Protein AF-X1D0V5-F1 (afdb_monomer)

pLDDT: mean 85.29, std 11.73, range [43.91, 98.25]

InterPro domains:
  IPR006935 Helicase/UvrB, N-terminal [PF04851] (86-237)
  IPR014001 Helicase superfamily 1/2, ATP-binding domain [PS51192] (98-254)
  IPR014001 Helicase superfamily 1/2, ATP-binding domain [SM00487] (82-262)
  IPR027417 P-loop containing nucleoside triphosphate hydrolase [SSF52540] (32-254)
  IPR038718 SNF2-like, N-terminal domain superfamily [G3DSA:3.40.50.10810] (59-262)

Mean predicted aligned error: 10.68 Å

Structure (mmCIF, N/CA/C/O backbone):
data_AF-X1D0V5-F1
#
_entry.id   AF-X1D0V5-F1
#
loop_
_atom_site.group_PDB
_atom_site.id
_atom_site.type_symbol
_atom_site.label_atom_id
_atom_site.label_alt_id
_atom_site.label_comp_id
_atom_site.label_asym_id
_atom_site.label_entity_id
_atom_site.label_seq_id
_atom_site.pdbx_PDB_ins_code
_atom_site.Cartn_x
_atom_site.Cartn_y
_atom_site.Cartn_z
_atom_site.occupancy
_atom_site.B_iso_or_equiv
_atom_site.auth_seq_id
_atom_site.auth_comp_id
_atom_site.auth_asym_id
_atom_site.auth_atom_id
_atom_site.pdbx_PDB_model_num
ATOM 1 N N . PHE A 1 1 ? 39.649 4.627 -30.386 1.00 63.50 1 PHE A N 1
ATOM 2 C CA . PHE A 1 1 ? 39.499 3.761 -31.571 1.00 63.50 1 PHE A CA 1
ATOM 3 C C . PHE A 1 1 ? 40.516 4.108 -32.663 1.00 63.50 1 PHE A C 1
ATOM 5 O O . PHE A 1 1 ? 41.326 3.257 -32.990 1.00 63.50 1 PHE A O 1
ATOM 12 N N . GLU A 1 2 ? 40.597 5.357 -33.140 1.00 70.25 2 GLU A N 1
ATOM 13 C CA . GLU A 1 2 ? 41.524 5.749 -34.230 1.00 70.25 2 GLU A CA 1
ATOM 14 C C . GLU A 1 2 ? 43.022 5.487 -33.976 1.00 70.25 2 GLU A C 1
ATOM 16 O O . GLU A 1 2 ? 43.767 5.158 -34.894 1.00 70.25 2 GLU A O 1
ATOM 21 N N . ASN A 1 3 ? 43.480 5.554 -32.725 1.00 76.81 3 ASN A N 1
ATOM 22 C CA . ASN A 1 3 ? 44.882 5.265 -32.390 1.00 76.81 3 ASN A CA 1
ATOM 23 C C . ASN A 1 3 ? 45.264 3.783 -32.547 1.00 76.81 3 ASN A C 1
ATOM 25 O O . ASN A 1 3 ? 46.449 3.463 -32.589 1.00 76.81 3 ASN A O 1
ATOM 29 N N . LEU A 1 4 ? 44.282 2.879 -32.629 1.00 73.19 4 LEU A N 1
ATOM 30 C CA . LEU A 1 4 ? 44.507 1.438 -32.765 1.00 73.19 4 LEU A CA 1
ATOM 31 C C . LEU A 1 4 ? 45.078 1.100 -34.154 1.00 73.19 4 LEU A C 1
ATOM 33 O O . LEU A 1 4 ? 45.952 0.247 -34.261 1.00 73.19 4 LEU A O 1
ATOM 37 N N . TRP A 1 5 ? 44.687 1.870 -35.175 1.00 75.56 5 TRP A N 1
ATOM 38 C CA . TRP A 1 5 ? 45.120 1.734 -36.572 1.00 75.56 5 TRP A CA 1
ATOM 39 C C . TRP A 1 5 ? 46.484 2.365 -36.879 1.00 75.56 5 TRP A C 1
ATOM 41 O O . TRP A 1 5 ? 47.073 2.098 -37.921 1.00 75.56 5 TRP A O 1
ATOM 51 N N . LYS A 1 6 ? 47.010 3.194 -35.970 1.00 76.19 6 LYS A N 1
ATOM 52 C CA . LYS A 1 6 ? 48.334 3.832 -36.103 1.00 76.19 6 LYS A CA 1
ATOM 53 C C . LYS A 1 6 ? 49.470 2.969 -35.548 1.00 76.19 6 LYS A C 1
ATOM 55 O O . LYS A 1 6 ? 50.634 3.350 -35.651 1.00 76.19 6 LYS A O 1
ATOM 60 N N . LYS A 1 7 ? 49.146 1.834 -34.918 1.00 80.12 7 LYS A N 1
ATOM 61 C CA . LYS A 1 7 ? 50.137 0.928 -34.339 1.00 80.12 7 LYS A CA 1
ATOM 62 C C . LYS A 1 7 ? 50.845 0.124 -35.440 1.00 80.12 7 LYS A C 1
ATOM 64 O O . LYS A 1 7 ? 50.168 -0.348 -36.349 1.00 80.12 7 LYS A O 1
ATOM 69 N N . PRO A 1 8 ? 52.166 -0.115 -35.339 1.00 75.75 8 PRO A N 1
ATOM 70 C CA . PRO A 1 8 ? 52.908 -0.897 -36.332 1.00 75.75 8 PRO A CA 1
ATOM 71 C C . PRO A 1 8 ? 52.383 -2.329 -36.508 1.00 75.75 8 PRO A C 1
ATOM 73 O O . PRO A 1 8 ? 52.577 -2.929 -37.557 1.00 75.75 8 PRO A O 1
ATOM 76 N N . GLN A 1 9 ? 51.729 -2.876 -35.479 1.00 80.25 9 GLN A N 1
ATOM 77 C CA . GLN A 1 9 ? 51.157 -4.223 -35.487 1.00 80.25 9 GLN A CA 1
ATOM 78 C C . GLN A 1 9 ? 49.775 -4.301 -36.162 1.00 80.25 9 GLN A C 1
ATOM 80 O O . GLN A 1 9 ? 49.231 -5.393 -36.295 1.00 80.25 9 GLN A O 1
ATOM 85 N N . ALA A 1 10 ? 49.172 -3.170 -36.544 1.00 76.50 10 ALA A N 1
ATOM 86 C CA . ALA A 1 10 ? 47.865 -3.163 -37.189 1.00 76.50 10 ALA A CA 1
ATOM 87 C C . ALA A 1 10 ? 47.992 -3.577 -38.662 1.00 76.50 10 ALA A C 1
ATOM 89 O O . ALA A 1 10 ? 48.747 -2.979 -39.432 1.00 76.50 10 ALA A O 1
ATOM 90 N N . HIS A 1 11 ? 47.227 -4.590 -39.065 1.00 80.00 11 HIS A N 1
ATOM 91 C CA . HIS A 1 11 ? 47.106 -4.960 -40.470 1.00 80.00 11 HIS A CA 1
ATOM 92 C C . HIS A 1 11 ? 46.353 -3.863 -41.229 1.00 80.00 11 HIS A C 1
ATOM 94 O O . HIS A 1 11 ? 45.287 -3.435 -40.792 1.00 80.00 11 HIS A O 1
ATOM 100 N N . LYS A 1 12 ? 46.916 -3.413 -42.357 1.00 78.88 12 LYS A N 1
ATOM 101 C CA . LYS A 1 12 ? 46.269 -2.431 -43.242 1.00 78.88 12 LYS A CA 1
ATOM 102 C C . LYS A 1 12 ? 45.239 -3.083 -44.160 1.00 78.88 12 LYS A C 1
ATOM 104 O O . LYS A 1 12 ? 44.149 -2.553 -44.315 1.00 78.88 12 LYS A O 1
ATOM 109 N N . ASP A 1 13 ? 45.551 -4.278 -44.659 1.00 84.25 13 ASP A N 1
ATOM 110 C CA . ASP A 1 13 ? 44.729 -4.963 -45.653 1.00 84.25 13 ASP A CA 1
ATOM 111 C C . ASP A 1 13 ? 44.325 -6.364 -45.176 1.00 84.25 13 ASP A C 1
ATOM 113 O O . ASP A 1 13 ? 45.110 -7.083 -44.546 1.00 84.25 13 ASP A O 1
ATOM 117 N N . LYS A 1 14 ? 43.112 -6.782 -45.541 1.00 83.88 14 LYS A N 1
ATOM 118 C CA . LYS A 1 14 ? 42.624 -8.160 -45.460 1.00 83.88 14 LYS A CA 1
ATOM 119 C C . LYS A 1 14 ? 42.528 -8.725 -46.873 1.00 83.88 14 LYS A C 1
ATOM 121 O O . LYS A 1 14 ? 41.982 -8.084 -47.762 1.00 83.88 14 LYS A O 1
ATOM 126 N N . THR A 1 15 ? 43.035 -9.937 -47.090 1.00 86.81 15 THR A N 1
ATOM 127 C CA . THR A 1 15 ? 42.738 -10.687 -48.321 1.00 86.81 15 THR A CA 1
ATOM 128 C C . THR A 1 15 ? 41.496 -11.539 -48.090 1.00 86.81 15 THR A C 1
ATOM 130 O O . THR A 1 15 ? 41.518 -12.412 -47.218 1.00 86.81 15 THR A O 1
ATOM 133 N N . ILE A 1 16 ? 40.432 -11.272 -48.845 1.00 83.94 16 ILE A N 1
ATOM 134 C CA . ILE A 1 16 ? 39.245 -12.126 -48.927 1.00 83.94 16 ILE A CA 1
ATOM 135 C C . ILE A 1 16 ? 39.446 -13.103 -50.086 1.00 83.94 16 ILE A C 1
ATOM 137 O O . ILE A 1 16 ? 39.992 -12.740 -51.129 1.00 83.94 16 ILE A O 1
ATOM 141 N N . ILE A 1 17 ? 39.043 -14.353 -49.874 1.00 86.50 17 ILE A N 1
ATOM 142 C CA . ILE A 1 17 ? 39.026 -15.395 -50.899 1.00 86.50 17 ILE A CA 1
ATOM 143 C C . ILE A 1 17 ? 37.557 -15.698 -51.170 1.00 86.50 17 ILE A C 1
ATOM 145 O O . ILE A 1 17 ? 36.851 -16.135 -50.261 1.00 86.50 17 ILE A O 1
ATOM 149 N N . PHE A 1 18 ? 37.098 -15.430 -52.387 1.00 82.12 18 PHE A N 1
ATOM 150 C CA . PHE A 1 18 ? 35.726 -15.710 -52.792 1.00 82.12 18 PHE A CA 1
ATOM 151 C C . PHE A 1 18 ? 35.560 -17.182 -53.185 1.00 82.12 18 PHE A C 1
ATOM 153 O O . PHE A 1 18 ? 36.532 -17.904 -53.418 1.00 82.12 18 PHE A O 1
ATOM 160 N N . ASN A 1 19 ? 34.310 -17.637 -53.266 1.00 80.88 19 ASN A N 1
ATOM 161 C CA . ASN A 1 19 ? 33.976 -19.038 -53.548 1.00 80.88 19 ASN A CA 1
ATOM 162 C C . ASN A 1 19 ? 34.436 -19.518 -54.938 1.00 80.88 19 ASN A C 1
ATOM 164 O O . ASN A 1 19 ? 34.558 -20.719 -55.157 1.00 80.88 19 ASN A O 1
ATOM 168 N N . ASP A 1 20 ? 34.708 -18.597 -55.863 1.00 83.94 20 ASP A N 1
ATOM 169 C CA . ASP A 1 20 ? 35.273 -18.866 -57.192 1.00 83.94 20 ASP A CA 1
ATOM 170 C C . ASP A 1 20 ? 36.817 -18.929 -57.197 1.00 83.94 20 ASP A C 1
ATOM 172 O O . ASP A 1 20 ? 37.437 -19.105 -58.245 1.00 83.94 20 ASP A O 1
ATOM 176 N N . GLY A 1 21 ? 37.451 -18.795 -56.027 1.00 78.81 21 GLY A N 1
ATOM 177 C CA . GLY A 1 21 ? 38.902 -18.812 -55.853 1.00 78.81 21 GLY A CA 1
ATOM 178 C C . GLY A 1 21 ? 39.592 -17.478 -56.147 1.00 78.81 21 GLY A C 1
ATOM 179 O O . GLY A 1 21 ? 40.814 -17.381 -55.980 1.00 78.81 21 GLY A O 1
ATOM 180 N N . SER A 1 22 ? 38.846 -16.445 -56.548 1.00 83.50 22 SER A N 1
ATOM 181 C CA . SER A 1 22 ? 39.389 -15.102 -56.736 1.00 83.50 22 SER A CA 1
ATOM 182 C C . SER A 1 22 ? 39.790 -14.477 -55.392 1.00 83.50 22 SER A C 1
ATOM 184 O O . SER A 1 22 ? 39.225 -14.778 -54.335 1.00 83.50 22 SER A O 1
ATOM 186 N N . LYS A 1 23 ? 40.836 -13.642 -55.415 1.00 88.00 23 LYS A N 1
ATOM 187 C CA . LYS A 1 23 ? 41.384 -12.982 -54.223 1.00 88.00 23 LYS A CA 1
ATOM 188 C C . LYS A 1 23 ? 41.300 -11.478 -54.383 1.00 88.00 23 LYS A C 1
ATOM 190 O O . LYS A 1 23 ? 41.854 -10.936 -55.336 1.00 88.00 23 LYS A O 1
ATOM 195 N N . GLU A 1 24 ? 40.710 -10.813 -53.402 1.00 86.81 24 GLU A N 1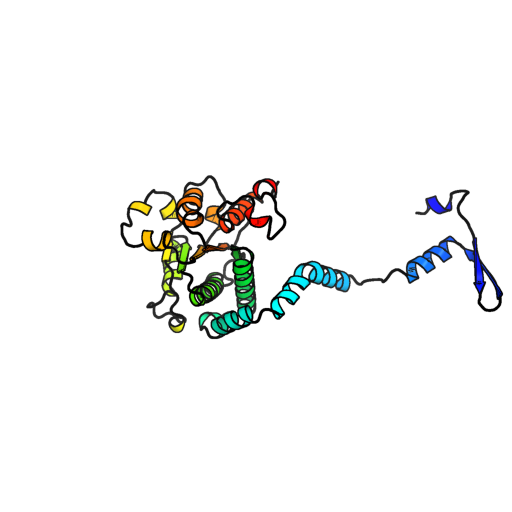
ATOM 196 C CA . GLU A 1 24 ? 40.653 -9.356 -53.342 1.00 86.81 24 GLU A CA 1
ATOM 197 C C . GLU A 1 24 ? 41.286 -8.864 -52.044 1.00 86.81 24 GLU A C 1
ATOM 199 O O . GLU A 1 24 ? 41.114 -9.458 -50.976 1.00 86.81 24 GLU A O 1
ATOM 204 N N . LYS A 1 25 ? 42.065 -7.785 -52.145 1.00 86.19 25 LYS A N 1
ATOM 205 C CA . LYS A 1 25 ? 42.591 -7.078 -50.980 1.00 86.19 25 LYS A CA 1
ATOM 206 C C . LYS A 1 25 ? 41.686 -5.899 -50.678 1.00 86.19 25 LYS A C 1
ATOM 208 O O . LYS A 1 25 ? 41.559 -5.003 -51.504 1.00 86.19 25 LYS A O 1
ATOM 213 N N . ILE A 1 26 ? 41.132 -5.891 -49.477 1.00 87.69 26 ILE A N 1
ATOM 214 C CA . ILE A 1 26 ? 40.315 -4.797 -48.964 1.00 87.69 26 ILE A CA 1
ATOM 215 C C . ILE A 1 26 ? 40.972 -4.188 -47.730 1.00 87.69 26 ILE A C 1
ATOM 217 O O . ILE A 1 26 ? 41.751 -4.849 -47.039 1.00 87.69 26 ILE A O 1
ATOM 221 N N . ASP A 1 27 ? 40.635 -2.938 -47.434 1.00 87.75 27 ASP A N 1
ATOM 222 C CA . ASP A 1 27 ? 41.062 -2.278 -46.204 1.00 87.75 27 ASP A CA 1
ATOM 223 C C . ASP A 1 27 ? 40.535 -3.047 -44.977 1.00 87.75 27 ASP A C 1
ATOM 225 O O . ASP A 1 27 ? 39.341 -3.340 -44.855 1.00 87.75 27 ASP A O 1
ATOM 229 N N . PHE A 1 28 ? 41.438 -3.415 -44.065 1.00 85.12 28 PHE A N 1
ATOM 230 C CA . PHE A 1 28 ? 41.102 -4.242 -42.905 1.00 85.12 28 PHE A CA 1
ATOM 231 C C . PHE A 1 28 ? 40.196 -3.496 -41.914 1.00 85.12 28 PHE A C 1
ATOM 233 O O . PHE A 1 28 ? 39.367 -4.127 -41.255 1.00 85.12 28 PHE A O 1
ATOM 240 N N . LYS A 1 29 ? 40.322 -2.165 -41.800 1.00 85.62 29 LYS A N 1
ATOM 241 C CA . LYS A 1 29 ? 39.455 -1.359 -40.928 1.00 85.62 29 LYS A CA 1
ATOM 242 C C . LYS A 1 29 ? 38.020 -1.394 -41.446 1.00 85.62 29 LYS A C 1
ATOM 244 O O . LYS A 1 29 ? 37.116 -1.661 -40.657 1.00 85.62 29 LYS A O 1
ATOM 249 N N . GLN A 1 30 ? 37.814 -1.188 -42.746 1.00 84.69 30 GLN A N 1
ATOM 250 C CA . GLN A 1 30 ? 36.487 -1.249 -43.358 1.00 84.69 30 GLN A CA 1
ATOM 251 C C . GLN A 1 30 ? 35.896 -2.660 -43.297 1.00 84.69 30 GLN A C 1
ATOM 253 O O . GLN A 1 30 ? 34.720 -2.813 -42.980 1.00 84.69 30 GLN A O 1
ATOM 258 N N . TYR A 1 31 ? 36.719 -3.688 -43.525 1.00 86.62 31 TYR A N 1
ATOM 259 C CA . TYR A 1 31 ? 36.315 -5.082 -43.343 1.00 86.62 31 TYR A CA 1
ATOM 260 C C . TYR A 1 31 ? 35.773 -5.334 -41.934 1.00 86.62 31 TYR A C 1
ATOM 262 O O . TYR A 1 31 ? 34.661 -5.827 -41.773 1.00 86.62 31 TYR A O 1
ATOM 270 N N . LEU A 1 32 ? 36.539 -4.947 -40.908 1.00 84.94 32 LEU A N 1
ATOM 271 C CA . LEU A 1 32 ? 36.153 -5.158 -39.518 1.00 84.94 32 LEU A CA 1
ATOM 272 C C . LEU A 1 32 ? 34.871 -4.397 -39.150 1.00 84.94 32 LEU A C 1
ATOM 274 O O . LEU A 1 32 ? 34.050 -4.934 -38.414 1.00 84.94 32 LEU A O 1
ATOM 278 N N . ILE A 1 33 ? 34.691 -3.169 -39.651 1.00 84.88 33 ILE A N 1
ATOM 279 C CA . ILE A 1 33 ? 33.452 -2.402 -39.446 1.00 84.88 33 ILE A CA 1
ATOM 280 C C . ILE A 1 33 ? 32.259 -3.163 -40.030 1.00 84.88 33 ILE A C 1
ATOM 282 O O . ILE A 1 33 ? 31.290 -3.381 -39.311 1.00 84.88 33 ILE A O 1
ATOM 286 N N . ASN A 1 34 ? 32.360 -3.643 -41.272 1.00 84.94 34 ASN A N 1
ATOM 287 C CA . ASN A 1 34 ? 31.271 -4.364 -41.934 1.00 84.94 34 ASN A CA 1
ATOM 288 C C . ASN A 1 34 ? 30.918 -5.680 -41.212 1.00 84.94 34 ASN A C 1
ATOM 290 O O . ASN A 1 34 ? 29.743 -6.001 -41.059 1.00 84.94 34 ASN A O 1
ATOM 294 N N . GLU A 1 35 ? 31.914 -6.436 -40.738 1.00 85.94 35 GLU A N 1
ATOM 295 C CA . GLU A 1 35 ? 31.686 -7.666 -39.959 1.00 85.94 35 GLU A CA 1
ATOM 296 C C . GLU A 1 35 ? 31.002 -7.373 -38.615 1.00 85.94 35 GLU A C 1
ATOM 298 O O . GLU A 1 35 ? 30.106 -8.100 -38.193 1.00 85.94 35 GLU A O 1
ATOM 303 N N . ILE A 1 36 ? 31.387 -6.283 -37.941 1.00 82.44 36 ILE A N 1
ATOM 304 C CA . ILE A 1 36 ? 30.729 -5.845 -36.704 1.00 82.44 36 ILE A CA 1
ATOM 305 C C . ILE A 1 36 ? 29.287 -5.407 -36.996 1.00 82.44 36 ILE A C 1
ATOM 307 O O . ILE A 1 36 ? 28.377 -5.791 -36.264 1.00 82.44 36 ILE A O 1
ATOM 311 N N . GLU A 1 37 ? 29.059 -4.649 -38.069 1.00 83.06 37 GLU A N 1
ATOM 312 C CA . GLU A 1 37 ? 27.726 -4.195 -38.484 1.00 83.06 37 GLU A CA 1
ATOM 313 C C . GLU A 1 37 ? 26.774 -5.360 -38.787 1.00 83.06 37 GLU A C 1
ATOM 315 O O . GLU A 1 37 ? 25.598 -5.271 -38.449 1.00 83.06 37 GLU A O 1
ATOM 320 N N . GLN A 1 38 ? 27.267 -6.478 -39.332 1.00 81.31 38 GLN A N 1
ATOM 321 C CA . GLN A 1 38 ? 26.450 -7.678 -39.563 1.00 81.31 38 GLN A CA 1
ATOM 322 C C . GLN A 1 38 ? 25.937 -8.333 -38.270 1.00 81.31 38 GLN A C 1
ATOM 324 O O . GLN A 1 38 ? 24.918 -9.023 -38.294 1.00 81.31 38 GLN A O 1
ATOM 329 N N . ILE A 1 39 ? 26.629 -8.133 -37.145 1.00 82.19 39 ILE A N 1
ATOM 330 C CA . ILE A 1 39 ? 26.281 -8.731 -35.847 1.00 82.19 39 ILE A CA 1
ATOM 331 C C . ILE A 1 39 ? 25.456 -7.751 -34.991 1.00 82.19 39 ILE A C 1
ATOM 333 O O . ILE A 1 39 ? 24.731 -8.165 -34.083 1.00 82.19 39 ILE A O 1
ATOM 337 N N . PHE A 1 40 ? 25.532 -6.448 -35.276 1.00 76.94 40 PHE A N 1
ATOM 338 C CA . PHE A 1 40 ? 24.784 -5.426 -34.552 1.00 76.94 40 PHE A CA 1
ATOM 339 C C . PHE A 1 40 ? 23.374 -5.246 -35.117 1.00 76.94 40 PHE A C 1
ATOM 341 O O . PHE A 1 40 ? 23.160 -4.655 -36.171 1.00 76.94 40 PHE A O 1
ATOM 348 N N . VAL A 1 41 ? 22.379 -5.675 -34.343 1.00 78.31 41 VAL A N 1
ATOM 349 C CA . VAL A 1 41 ? 20.983 -5.304 -34.586 1.00 78.31 41 VAL A CA 1
ATOM 350 C C . VAL A 1 41 ? 20.783 -3.855 -34.140 1.00 78.31 41 VAL A C 1
ATOM 352 O O . VAL A 1 41 ? 20.994 -3.523 -32.971 1.00 78.31 41 VAL A O 1
ATOM 355 N N . GLN A 1 42 ? 20.381 -2.981 -35.064 1.00 79.12 42 GLN A N 1
ATOM 356 C CA . GLN A 1 42 ? 19.952 -1.629 -34.713 1.00 79.12 42 GLN A CA 1
ATOM 357 C C . GLN A 1 42 ? 18.547 -1.686 -34.118 1.00 79.12 42 GLN A C 1
ATOM 359 O O . GLN A 1 42 ? 17.596 -2.048 -34.804 1.00 79.12 42 GLN A O 1
ATOM 364 N N . TYR A 1 43 ? 18.423 -1.302 -32.850 1.00 83.69 43 TYR A N 1
ATOM 365 C CA . TYR A 1 43 ? 17.130 -1.122 -32.200 1.00 83.69 43 TYR A CA 1
ATOM 366 C C . TYR A 1 43 ? 16.720 0.343 -32.264 1.00 83.69 43 TYR A C 1
ATOM 368 O O . TYR A 1 43 ? 17.506 1.247 -31.964 1.00 83.69 43 TYR A O 1
ATOM 376 N N . THR A 1 44 ? 15.465 0.587 -32.606 1.00 92.06 44 THR A N 1
ATOM 377 C CA . THR A 1 44 ? 14.862 1.908 -32.479 1.00 92.06 44 THR A CA 1
ATOM 378 C C . THR A 1 44 ? 14.736 2.300 -30.999 1.00 92.06 44 THR A C 1
ATOM 380 O O . THR A 1 44 ? 14.596 1.432 -30.129 1.00 92.06 44 THR A O 1
ATOM 383 N N . PRO A 1 45 ? 14.713 3.607 -30.669 1.00 92.00 45 PRO A N 1
ATOM 384 C CA . PRO A 1 45 ? 14.464 4.056 -29.297 1.00 92.00 45 PRO A CA 1
ATOM 385 C C . PRO A 1 45 ? 13.176 3.478 -28.688 1.00 92.00 45 PRO A C 1
ATOM 387 O O . PRO A 1 45 ? 13.134 3.199 -27.491 1.00 92.00 45 PRO A O 1
ATOM 390 N N . GLY A 1 46 ? 12.143 3.257 -29.511 1.00 94.38 46 GLY A N 1
ATOM 391 C CA . GLY A 1 46 ? 10.888 2.633 -29.091 1.00 94.38 46 GLY A CA 1
ATOM 392 C C . GLY A 1 46 ? 11.056 1.167 -28.687 1.00 94.38 46 GLY A C 1
ATOM 393 O O . GLY A 1 46 ? 10.557 0.763 -27.642 1.00 94.38 46 GLY A O 1
ATOM 394 N N . GLU A 1 47 ? 11.802 0.374 -29.455 1.00 92.25 47 GLU A N 1
ATOM 395 C CA . GLU A 1 47 ? 12.069 -1.034 -29.122 1.00 92.25 47 GLU A CA 1
ATOM 396 C C . GLU A 1 47 ? 12.889 -1.174 -27.842 1.00 92.25 47 GLU A C 1
ATOM 398 O O . GLU A 1 47 ? 12.565 -2.007 -26.997 1.00 92.25 47 GLU A O 1
ATOM 403 N N . ILE A 1 48 ? 13.898 -0.319 -27.654 1.00 89.75 48 ILE A N 1
ATOM 404 C CA . ILE A 1 48 ? 14.666 -0.276 -26.404 1.00 89.75 48 ILE A CA 1
ATOM 405 C C . ILE A 1 48 ? 13.736 0.078 -25.241 1.00 89.75 48 ILE A C 1
ATOM 407 O O . ILE A 1 48 ? 13.769 -0.585 -24.206 1.00 89.75 48 ILE A O 1
ATOM 411 N N . TYR A 1 49 ? 12.871 1.078 -25.416 1.00 90.88 49 TYR A N 1
ATOM 412 C CA . TYR A 1 49 ? 11.902 1.471 -24.398 1.00 90.88 49 TYR A CA 1
ATOM 413 C C . TYR A 1 49 ? 10.961 0.318 -24.022 1.00 90.88 49 TYR A C 1
ATOM 415 O O . TYR A 1 49 ? 10.824 0.001 -22.840 1.00 90.88 49 TYR A O 1
ATOM 423 N N . TYR A 1 50 ? 10.364 -0.364 -25.002 1.00 91.88 50 TYR A N 1
ATOM 424 C CA . TYR A 1 50 ? 9.494 -1.511 -24.740 1.00 91.88 50 TYR A CA 1
ATOM 425 C C . TYR A 1 50 ? 10.244 -2.685 -24.117 1.00 91.88 50 TYR A C 1
ATOM 427 O O . TYR A 1 50 ? 9.709 -3.325 -23.215 1.00 91.88 50 TYR A O 1
ATOM 435 N N . LYS A 1 51 ? 11.487 -2.946 -24.537 1.00 90.38 51 LYS A N 1
ATOM 436 C CA . LYS A 1 51 ? 12.332 -3.972 -23.922 1.00 90.38 51 LYS A CA 1
ATOM 437 C C . LYS A 1 51 ? 12.612 -3.643 -22.459 1.00 90.38 51 LYS A C 1
ATOM 439 O O . LYS A 1 51 ? 12.464 -4.521 -21.621 1.00 90.38 51 LYS A O 1
ATOM 444 N N . VAL A 1 52 ? 12.929 -2.390 -22.131 1.00 90.81 52 VAL A N 1
ATOM 445 C CA . VAL A 1 52 ? 13.107 -1.945 -20.739 1.00 90.81 52 VAL A CA 1
ATOM 446 C C . VAL A 1 52 ? 11.818 -2.128 -19.941 1.00 90.81 52 VAL A C 1
ATOM 448 O O . VAL A 1 52 ? 11.860 -2.692 -18.853 1.00 90.81 52 VAL A O 1
ATOM 451 N N . LEU A 1 53 ? 10.663 -1.719 -20.477 1.00 87.62 53 LEU A N 1
ATOM 452 C CA . LEU A 1 53 ? 9.378 -1.955 -19.812 1.00 87.62 53 LEU A CA 1
ATOM 453 C C . LEU A 1 53 ? 9.112 -3.449 -19.596 1.00 87.62 53 LEU A C 1
ATOM 455 O O . LEU A 1 53 ? 8.645 -3.840 -18.532 1.00 87.62 53 LEU A O 1
ATOM 459 N N . PHE A 1 54 ? 9.422 -4.288 -20.580 1.00 85.94 54 PHE A N 1
ATOM 460 C CA . PHE A 1 54 ? 9.250 -5.729 -20.466 1.00 85.94 54 PHE A CA 1
ATOM 461 C C . PHE A 1 54 ? 10.192 -6.342 -19.423 1.00 85.94 54 PHE A C 1
ATOM 463 O O . PHE A 1 54 ? 9.756 -7.165 -18.632 1.00 85.94 54 PHE A O 1
ATOM 470 N N . GLU A 1 55 ? 11.453 -5.925 -19.349 1.00 85.88 55 GLU A N 1
ATOM 471 C CA . GLU A 1 55 ? 12.360 -6.406 -18.297 1.00 85.88 55 GLU A CA 1
ATOM 472 C C . GLU A 1 55 ? 11.927 -5.933 -16.901 1.00 85.88 55 GLU A C 1
ATOM 474 O O . GLU A 1 55 ? 12.046 -6.670 -15.925 1.00 85.88 55 GLU A O 1
ATOM 479 N N . LEU A 1 56 ? 11.381 -4.717 -16.794 1.00 79.81 56 LEU A N 1
ATOM 480 C CA . LEU A 1 56 ? 10.912 -4.171 -15.518 1.00 79.81 56 LEU A CA 1
ATOM 481 C C . LEU A 1 56 ? 9.582 -4.785 -15.052 1.00 79.81 56 LEU A C 1
ATOM 483 O O . LEU A 1 56 ? 9.395 -4.986 -13.852 1.00 79.81 56 LEU A O 1
ATOM 487 N N . PHE A 1 57 ? 8.653 -5.064 -15.972 1.00 79.81 57 PHE A N 1
ATOM 488 C CA . PHE A 1 57 ? 7.256 -5.393 -15.646 1.00 79.81 57 PHE A CA 1
ATOM 489 C C . PHE A 1 57 ? 6.751 -6.709 -16.255 1.00 79.81 57 PHE A C 1
ATOM 491 O O . PHE A 1 57 ? 5.736 -7.240 -15.810 1.00 79.81 57 PHE A O 1
ATOM 498 N N . GLY A 1 58 ? 7.429 -7.254 -17.262 1.00 76.88 58 GLY A N 1
ATOM 499 C CA . GLY A 1 58 ? 6.969 -8.395 -18.057 1.00 76.88 58 GLY A CA 1
ATOM 500 C C . GLY A 1 58 ? 6.797 -9.668 -17.238 1.00 76.88 58 GLY A C 1
ATOM 501 O O . GLY A 1 58 ? 5.755 -10.309 -17.338 1.00 76.88 58 GLY A O 1
ATOM 502 N N . ASN A 1 59 ? 7.753 -9.989 -16.362 1.00 73.00 59 ASN A N 1
ATOM 503 C CA . ASN A 1 59 ? 7.651 -11.174 -15.501 1.00 73.00 59 ASN A CA 1
ATOM 504 C C . ASN A 1 59 ? 6.430 -11.103 -14.571 1.00 73.00 59 ASN A C 1
ATOM 506 O O . ASN A 1 59 ? 5.715 -12.087 -14.431 1.00 73.00 59 ASN A O 1
ATOM 510 N N . GLN A 1 60 ? 6.128 -9.923 -14.012 1.00 67.88 60 GLN A N 1
ATOM 511 C CA . GLN A 1 60 ? 4.931 -9.741 -13.183 1.00 67.88 60 GLN A CA 1
ATOM 512 C C . GLN A 1 60 ? 3.657 -10.010 -13.988 1.00 67.88 60 GLN A C 1
ATOM 514 O O . GLN A 1 60 ? 2.784 -10.732 -13.527 1.00 67.88 60 GLN A O 1
ATOM 519 N N . ILE A 1 61 ? 3.571 -9.495 -15.217 1.00 69.56 61 ILE A N 1
ATOM 520 C CA . ILE A 1 61 ? 2.406 -9.704 -16.089 1.00 69.56 61 ILE A CA 1
ATOM 521 C C . ILE A 1 61 ? 2.216 -11.194 -16.425 1.00 69.56 61 ILE A C 1
ATOM 523 O O . ILE A 1 61 ? 1.082 -11.667 -16.490 1.00 69.56 61 ILE A O 1
ATOM 527 N N . LEU A 1 62 ? 3.310 -11.930 -16.642 1.00 69.00 62 LEU A N 1
ATOM 528 C CA . LEU A 1 62 ? 3.279 -13.352 -16.995 1.00 69.00 62 LEU A CA 1
ATOM 529 C C . LEU A 1 62 ? 2.889 -14.246 -15.810 1.00 69.00 62 LEU A C 1
ATOM 531 O O . LEU A 1 62 ? 2.080 -15.161 -15.980 1.00 69.00 62 LEU A O 1
ATOM 535 N N . ASP A 1 63 ? 3.415 -13.962 -14.618 1.00 67.62 63 ASP A N 1
ATOM 536 C CA . ASP A 1 63 ? 3.066 -14.690 -13.393 1.00 67.62 63 ASP A CA 1
ATOM 537 C C . ASP A 1 63 ? 1.579 -14.492 -13.035 1.00 67.62 63 ASP A C 1
ATOM 539 O O . ASP A 1 63 ? 0.900 -15.415 -12.591 1.00 67.62 63 ASP A O 1
ATOM 543 N N . GLU A 1 64 ? 1.039 -13.298 -13.293 1.00 60.88 64 GLU A N 1
ATOM 544 C CA . GLU A 1 64 ? -0.331 -12.909 -12.944 1.00 60.88 64 GLU A CA 1
ATOM 545 C C . GLU A 1 64 ? -1.426 -13.581 -13.783 1.00 60.88 64 GLU A C 1
ATOM 547 O O . GLU A 1 64 ? -2.536 -13.775 -13.287 1.00 60.88 64 GLU A O 1
ATOM 552 N N . GLN A 1 65 ? -1.157 -13.931 -15.044 1.00 62.84 65 GLN A N 1
ATOM 553 C CA . GLN A 1 65 ? -2.164 -14.586 -15.895 1.00 62.84 65 GLN A CA 1
ATOM 554 C C . GLN A 1 65 ? -2.441 -16.037 -15.476 1.00 62.84 65 GLN A C 1
ATOM 556 O O . GLN A 1 65 ? -3.473 -16.596 -15.846 1.00 62.84 65 GLN A O 1
ATOM 561 N N . ASN A 1 66 ? -1.556 -16.632 -14.674 1.00 65.38 66 ASN A N 1
ATOM 562 C CA . ASN A 1 66 ? -1.538 -18.064 -14.395 1.00 65.38 66 ASN A CA 1
ATOM 563 C C . ASN A 1 66 ? -1.963 -18.439 -12.964 1.00 65.38 66 ASN A C 1
ATOM 565 O O . ASN A 1 66 ? -1.738 -19.580 -12.570 1.00 65.38 66 ASN A O 1
ATOM 569 N N . ASP A 1 67 ? -2.593 -17.536 -12.198 1.00 80.31 67 ASP A N 1
ATOM 570 C CA . ASP A 1 67 ? -3.114 -17.828 -10.850 1.00 80.31 67 ASP A CA 1
ATOM 571 C C . ASP A 1 67 ? -4.658 -17.972 -10.846 1.00 80.31 67 ASP A C 1
ATOM 573 O O . ASP A 1 67 ? -5.394 -16.975 -10.826 1.00 80.31 67 ASP A O 1
ATOM 577 N N . PRO A 1 68 ? -5.199 -19.210 -10.859 1.00 83.62 68 PRO A N 1
ATOM 578 C CA . PRO A 1 68 ? -6.642 -19.445 -10.863 1.00 83.62 68 PRO A CA 1
ATOM 579 C C . PRO A 1 68 ? -7.333 -19.008 -9.568 1.00 83.62 68 PRO A C 1
ATOM 581 O O . PRO A 1 68 ? -8.508 -18.626 -9.597 1.00 83.62 68 PRO A O 1
ATOM 584 N N . GLU A 1 69 ? -6.638 -19.078 -8.429 1.00 84.94 69 GLU A N 1
ATOM 585 C CA . GLU A 1 69 ? -7.210 -18.682 -7.147 1.00 84.94 69 GLU A CA 1
ATOM 586 C C . GLU A 1 69 ? -7.377 -17.166 -7.107 1.00 84.94 69 GLU A C 1
ATOM 588 O O . GLU A 1 69 ? -8.473 -16.676 -6.817 1.00 84.94 69 GLU A O 1
ATOM 593 N N . PHE A 1 70 ? -6.331 -16.432 -7.489 1.00 85.12 70 PHE A N 1
ATOM 594 C CA . PHE A 1 70 ? -6.377 -14.982 -7.599 1.00 85.12 70 PHE A CA 1
ATOM 595 C C . PHE A 1 70 ? -7.501 -14.530 -8.539 1.00 85.12 70 PHE A C 1
ATOM 597 O O . PHE A 1 70 ? -8.335 -13.711 -8.149 1.00 85.12 70 PHE A O 1
ATOM 604 N N . ASN A 1 71 ? -7.615 -15.139 -9.723 1.00 85.81 71 ASN A N 1
ATOM 605 C CA . ASN A 1 71 ? -8.687 -14.836 -10.677 1.00 85.81 71 ASN A CA 1
ATOM 606 C C . ASN A 1 71 ? -10.088 -15.061 -10.081 1.00 85.81 71 ASN A C 1
ATOM 60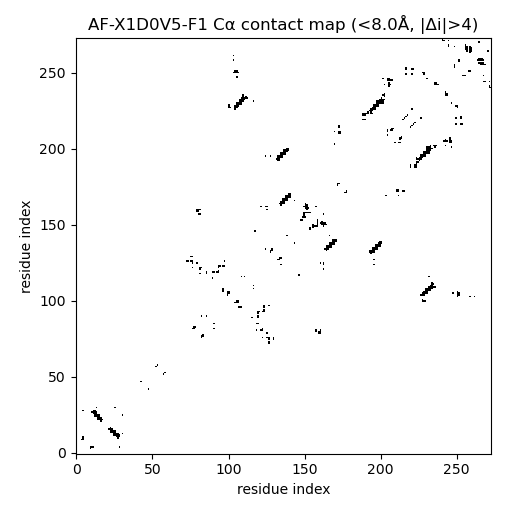8 O O . ASN A 1 71 ? -10.985 -14.232 -10.249 1.00 85.81 71 ASN A O 1
ATOM 612 N N . ARG A 1 72 ? -10.284 -16.135 -9.305 1.00 89.00 72 ARG A N 1
ATOM 613 C CA . ARG A 1 72 ? -11.551 -16.385 -8.599 1.00 89.00 72 ARG A CA 1
ATOM 614 C C . ARG A 1 72 ? -11.835 -15.328 -7.529 1.00 89.00 72 ARG A C 1
ATOM 616 O O . ARG A 1 72 ? -12.986 -14.915 -7.369 1.00 89.00 72 ARG A O 1
ATOM 623 N N . GLN A 1 73 ? -10.820 -14.916 -6.770 1.00 90.25 73 GLN A N 1
ATOM 624 C CA . GLN A 1 73 ? -10.957 -13.877 -5.748 1.00 90.25 73 GLN A CA 1
ATOM 625 C C . GLN A 1 73 ? -11.306 -12.521 -6.386 1.00 90.25 73 GLN A C 1
ATOM 627 O O . GLN A 1 73 ? -12.200 -11.833 -5.887 1.00 90.25 73 GLN A O 1
ATOM 632 N N . ILE A 1 74 ? -10.675 -12.172 -7.514 1.00 91.50 74 ILE A N 1
ATOM 633 C CA . ILE A 1 74 ? -10.995 -10.969 -8.294 1.00 91.50 74 ILE A CA 1
ATOM 634 C C . ILE A 1 74 ? -12.425 -11.020 -8.830 1.00 91.50 74 ILE A C 1
ATOM 636 O O . ILE A 1 74 ? -13.159 -10.053 -8.638 1.00 91.50 74 ILE A O 1
ATOM 640 N N . GLY A 1 75 ? -12.883 -12.156 -9.363 1.00 91.94 75 GLY A N 1
ATOM 641 C CA . GLY A 1 75 ? -14.267 -12.295 -9.827 1.00 91.94 75 GLY A CA 1
ATOM 642 C C . GLY A 1 75 ? -15.309 -11.982 -8.740 1.00 91.94 75 GLY A C 1
ATOM 643 O O . GLY A 1 75 ? -16.363 -11.414 -9.018 1.00 91.94 75 GLY A O 1
ATOM 644 N N . ARG A 1 76 ? -15.028 -12.270 -7.459 1.00 93.50 76 ARG A N 1
ATOM 645 C CA . ARG A 1 76 ? -15.919 -11.863 -6.350 1.00 93.50 76 ARG A CA 1
ATOM 646 C C . ARG A 1 76 ? -15.939 -10.348 -6.138 1.00 93.50 76 ARG A C 1
ATOM 648 O O . ARG A 1 76 ? -16.991 -9.801 -5.816 1.00 93.50 76 ARG A O 1
ATOM 655 N N . LEU A 1 77 ? -14.799 -9.680 -6.305 1.00 94.94 77 LEU A N 1
ATOM 656 C CA . LEU A 1 77 ? -14.701 -8.224 -6.224 1.00 94.94 77 LEU A CA 1
ATOM 657 C C . LEU A 1 77 ? -15.394 -7.548 -7.412 1.00 94.94 77 LEU A C 1
ATOM 659 O O . LEU A 1 77 ? -16.082 -6.552 -7.210 1.00 94.94 77 LEU A O 1
ATOM 663 N N . GLU A 1 78 ? -15.279 -8.101 -8.617 1.00 94.44 78 GLU A N 1
ATOM 664 C CA . GLU A 1 78 ? -15.949 -7.591 -9.822 1.00 94.44 78 GLU A CA 1
ATOM 665 C C . GLU A 1 78 ? -17.477 -7.581 -9.691 1.00 94.44 78 GLU A C 1
ATOM 667 O O . GLU A 1 78 ? -18.146 -6.727 -10.261 1.00 94.44 78 GLU A O 1
ATOM 672 N N . ASN A 1 79 ? -18.036 -8.467 -8.864 1.00 94.56 79 ASN A N 1
ATOM 673 C CA . ASN A 1 79 ? -19.465 -8.488 -8.546 1.00 94.56 79 ASN A CA 1
ATOM 674 C C . ASN A 1 79 ? -19.893 -7.437 -7.498 1.00 94.56 79 ASN A C 1
ATOM 676 O O . ASN A 1 79 ? -21.086 -7.287 -7.232 1.00 94.56 79 ASN A O 1
ATOM 680 N N . SER A 1 80 ? -18.952 -6.715 -6.880 1.00 96.81 80 SER A N 1
ATOM 681 C CA . SER A 1 80 ? -19.258 -5.669 -5.895 1.00 96.81 80 SER A CA 1
ATOM 682 C C . SER A 1 80 ? -19.727 -4.371 -6.555 1.00 96.81 80 SER A C 1
ATOM 684 O O . SER A 1 80 ? -19.353 -4.046 -7.686 1.00 96.81 80 SER A O 1
ATOM 686 N N . VAL A 1 81 ? -20.533 -3.585 -5.842 1.00 97.06 81 VAL A N 1
ATOM 687 C CA . VAL A 1 81 ? -21.002 -2.292 -6.357 1.00 97.06 81 VAL A CA 1
ATOM 688 C C . VAL A 1 81 ? -19.839 -1.307 -6.446 1.00 97.06 81 VAL A C 1
ATOM 690 O O . VAL A 1 81 ? -19.698 -0.622 -7.456 1.00 97.06 81 VAL A O 1
ATOM 693 N N . ILE A 1 82 ? -18.969 -1.264 -5.433 1.00 96.88 82 ILE A N 1
ATOM 694 C CA . ILE A 1 82 ? -17.802 -0.380 -5.389 1.00 96.88 82 ILE A CA 1
ATOM 695 C C . ILE A 1 82 ? -16.915 -0.549 -6.622 1.00 96.88 82 ILE A C 1
ATOM 697 O O . ILE A 1 82 ? -16.592 0.453 -7.257 1.00 96.88 82 ILE A O 1
ATOM 701 N N . TYR A 1 83 ? -16.587 -1.787 -7.005 1.00 96.50 83 TYR A N 1
ATOM 702 C CA . TYR A 1 83 ? -15.703 -2.059 -8.139 1.00 96.50 83 TYR A CA 1
ATOM 703 C C . TYR A 1 83 ? -16.314 -1.617 -9.473 1.00 96.50 83 TYR A C 1
ATOM 705 O O . TYR A 1 83 ? -15.629 -1.027 -10.308 1.00 96.50 83 TYR A O 1
ATOM 713 N N . ASN A 1 84 ? -17.618 -1.835 -9.652 1.00 96.50 84 ASN A N 1
ATOM 714 C CA . ASN A 1 84 ? -18.314 -1.507 -10.895 1.00 96.50 84 ASN A CA 1
ATOM 715 C C . ASN A 1 84 ? -18.476 -0.004 -11.143 1.00 96.50 84 ASN A C 1
ATOM 717 O O . ASN A 1 84 ? -18.672 0.398 -12.288 1.00 96.50 84 ASN A O 1
ATOM 721 N N . VAL A 1 85 ? -18.361 0.835 -10.108 1.00 96.19 85 VAL A N 1
ATOM 722 C CA . VAL A 1 85 ? -18.422 2.297 -10.269 1.00 96.19 85 VAL A CA 1
ATOM 723 C C . VAL A 1 85 ? -17.034 2.945 -10.388 1.00 96.19 85 VAL A C 1
ATOM 725 O O . VAL A 1 85 ? -16.937 4.139 -10.670 1.00 96.19 85 VAL A O 1
ATOM 728 N N . LEU A 1 86 ? -15.947 2.196 -10.177 1.00 96.12 86 LEU A N 1
ATOM 729 C CA . LEU A 1 86 ? -14.593 2.715 -10.374 1.00 96.12 86 LEU A CA 1
ATOM 730 C C . LEU A 1 86 ? -14.320 3.016 -11.853 1.00 96.12 86 LEU A C 1
ATOM 732 O O . LEU A 1 86 ? -14.735 2.274 -12.743 1.00 96.12 86 LEU A O 1
ATOM 736 N N . TYR A 1 87 ? -13.537 4.063 -12.113 1.00 95.50 87 TYR A N 1
ATOM 737 C CA . TYR A 1 87 ? -12.949 4.275 -13.435 1.00 95.50 87 TYR A CA 1
ATOM 738 C C . TYR A 1 87 ? -11.912 3.189 -13.754 1.00 95.50 87 TYR A C 1
ATOM 740 O O . TYR A 1 87 ? -11.294 2.624 -12.853 1.00 95.50 87 TYR A O 1
ATOM 748 N N . GLU A 1 88 ? -11.637 2.951 -15.037 1.00 92.62 88 GLU A N 1
ATOM 749 C CA . GLU A 1 88 ? -10.694 1.907 -15.473 1.00 92.62 88 GLU A CA 1
ATOM 750 C C . GLU A 1 88 ? -9.295 2.045 -14.854 1.00 92.62 88 GLU A C 1
ATOM 752 O O . GLU A 1 88 ? -8.685 1.055 -14.449 1.00 92.62 88 GLU A O 1
ATOM 757 N N . PHE A 1 89 ? -8.794 3.274 -14.696 1.00 89.06 89 PHE A N 1
ATOM 758 C CA . PHE A 1 89 ? -7.509 3.499 -14.030 1.00 89.06 89 PHE A CA 1
ATOM 759 C C . PHE A 1 89 ? -7.558 3.147 -12.532 1.00 89.06 89 PHE A C 1
ATOM 761 O O . PHE A 1 89 ? -6.593 2.598 -12.005 1.00 89.06 89 PHE A O 1
ATOM 768 N N . GLN A 1 90 ? -8.687 3.396 -11.856 1.00 94.81 90 GLN A N 1
ATOM 769 C CA . GLN A 1 90 ? -8.882 3.054 -10.444 1.00 94.81 90 GLN A CA 1
ATOM 770 C C . GLN A 1 90 ? -9.018 1.545 -10.252 1.00 94.81 90 GLN A C 1
ATOM 772 O O . GLN A 1 90 ? -8.470 1.015 -9.290 1.00 94.81 90 GLN A O 1
ATOM 777 N N . LYS A 1 91 ? -9.689 0.841 -11.174 1.00 94.75 91 LYS A N 1
ATOM 778 C CA . LYS A 1 91 ? -9.749 -0.629 -11.175 1.00 94.75 91 LYS A CA 1
ATOM 779 C C . LYS A 1 91 ? -8.348 -1.222 -11.280 1.00 94.75 91 LYS A C 1
ATOM 781 O O . LYS A 1 91 ? -7.963 -2.023 -10.433 1.00 94.75 91 LYS A O 1
ATOM 786 N N . LYS A 1 92 ? -7.551 -0.767 -12.255 1.00 91.38 92 LYS A N 1
ATOM 787 C CA . LYS A 1 92 ? -6.143 -1.182 -12.405 1.00 91.38 92 LYS A CA 1
ATOM 788 C C . LYS A 1 92 ? -5.318 -0.867 -11.155 1.00 91.38 92 LYS A C 1
ATOM 790 O O . LYS A 1 92 ? -4.567 -1.723 -10.693 1.00 91.38 92 LYS A O 1
ATOM 795 N N . GLY A 1 93 ? -5.501 0.322 -10.578 1.00 92.81 93 GLY A N 1
ATOM 796 C CA . GLY A 1 93 ? -4.865 0.719 -9.322 1.00 92.81 93 GLY A CA 1
ATOM 797 C C . GLY A 1 93 ? -5.232 -0.208 -8.160 1.00 92.81 93 GLY A C 1
ATOM 798 O O . GLY A 1 93 ? -4.344 -0.716 -7.484 1.00 92.81 93 GLY A O 1
ATOM 799 N N . ALA A 1 94 ? -6.519 -0.502 -7.966 1.00 96.00 94 ALA A N 1
ATOM 800 C CA . ALA A 1 94 ? -6.993 -1.408 -6.921 1.00 96.00 94 ALA A CA 1
ATOM 801 C C . ALA A 1 94 ? -6.423 -2.826 -7.088 1.00 96.00 94 ALA A C 1
ATOM 803 O O . ALA A 1 94 ? -5.937 -3.400 -6.116 1.00 96.00 94 ALA A O 1
ATOM 804 N N . LEU A 1 95 ? -6.419 -3.365 -8.312 1.00 93.50 95 LEU A N 1
ATOM 805 C CA . LEU A 1 95 ? -5.828 -4.675 -8.609 1.00 93.50 95 LEU A CA 1
ATOM 806 C C . LEU A 1 95 ? -4.327 -4.708 -8.290 1.00 93.50 95 LEU A C 1
ATOM 808 O O . LEU A 1 95 ? -3.856 -5.655 -7.664 1.00 93.50 95 LEU A O 1
ATOM 812 N N . SER A 1 96 ? -3.588 -3.665 -8.672 1.00 91.94 96 SER A N 1
ATOM 813 C CA . SER A 1 96 ? -2.160 -3.538 -8.363 1.00 91.94 96 SER A CA 1
ATOM 814 C C . SER A 1 96 ? -1.905 -3.486 -6.851 1.00 91.94 96 SER A C 1
ATOM 816 O O . SER A 1 96 ? -1.075 -4.232 -6.333 1.00 91.94 96 SER A O 1
ATOM 818 N N . LEU A 1 97 ? -2.690 -2.693 -6.110 1.00 96.12 97 LEU A N 1
ATOM 819 C CA . LEU A 1 97 ? -2.603 -2.625 -4.647 1.00 96.12 97 LEU A CA 1
ATOM 820 C C . LEU A 1 97 ? -2.889 -3.978 -3.989 1.00 96.12 97 LEU A C 1
ATOM 822 O O . LEU A 1 97 ? -2.174 -4.366 -3.070 1.00 96.12 97 LEU A O 1
ATOM 826 N N . ILE A 1 98 ? -3.912 -4.704 -4.450 1.00 95.94 98 ILE A N 1
ATOM 827 C CA . ILE A 1 98 ? -4.253 -6.033 -3.926 1.00 95.94 98 ILE A CA 1
ATOM 828 C C . ILE A 1 98 ? -3.072 -6.993 -4.103 1.00 95.94 98 ILE A C 1
ATOM 830 O O . ILE A 1 98 ? -2.680 -7.655 -3.141 1.00 95.94 98 ILE A O 1
ATOM 834 N N . LYS A 1 99 ? -2.463 -7.019 -5.294 1.00 91.19 99 LYS A N 1
ATOM 835 C CA . LYS A 1 99 ? -1.294 -7.857 -5.593 1.00 91.19 99 LYS A CA 1
ATOM 836 C C . LYS A 1 99 ? -0.100 -7.503 -4.714 1.00 91.19 99 LYS A C 1
ATOM 838 O O . LYS A 1 99 ? 0.516 -8.386 -4.119 1.00 91.19 99 LYS A O 1
ATOM 843 N N . MET A 1 100 ? 0.194 -6.210 -4.566 1.00 92.75 100 MET A N 1
ATOM 844 C CA . MET A 1 100 ? 1.257 -5.739 -3.676 1.00 92.75 100 MET A CA 1
ATOM 845 C C . MET A 1 100 ? 0.994 -6.144 -2.222 1.00 92.75 100 MET A C 1
ATOM 847 O O . MET A 1 100 ? 1.892 -6.650 -1.557 1.00 92.75 100 MET A O 1
ATOM 851 N N . LEU A 1 101 ? -0.244 -6.010 -1.739 1.00 96.00 101 LEU A N 1
ATOM 852 C CA . LEU A 1 101 ? -0.628 -6.416 -0.387 1.00 96.00 101 LEU A CA 1
ATOM 853 C C . LEU A 1 101 ? -0.523 -7.934 -0.190 1.00 96.00 101 LEU A C 1
ATOM 855 O O . LEU A 1 101 ? -0.096 -8.376 0.875 1.00 96.00 101 LEU A O 1
ATOM 859 N N . GLN A 1 102 ? -0.877 -8.750 -1.184 1.00 92.06 102 GLN A N 1
ATOM 860 C CA . GLN A 1 102 ? -0.703 -10.205 -1.120 1.00 92.06 102 GLN A CA 1
ATOM 861 C C . GLN A 1 102 ? 0.776 -10.598 -1.097 1.00 92.06 102 GLN A C 1
ATOM 863 O O . GLN A 1 102 ? 1.176 -11.362 -0.222 1.00 92.06 102 GLN A O 1
ATOM 868 N N . LYS A 1 103 ? 1.590 -10.015 -1.983 1.00 89.81 103 LYS A N 1
ATOM 869 C CA . LYS A 1 103 ? 3.012 -10.347 -2.124 1.00 89.81 103 LYS A CA 1
ATOM 870 C C . LYS A 1 103 ? 3.865 -9.795 -0.983 1.00 89.81 103 LYS A C 1
ATOM 872 O O . LYS A 1 103 ? 4.648 -10.524 -0.381 1.00 89.81 103 LYS A O 1
ATOM 877 N N . TYR A 1 104 ? 3.707 -8.521 -0.643 1.00 91.62 104 TYR A N 1
ATOM 878 C CA . TYR A 1 104 ? 4.614 -7.785 0.244 1.00 91.62 104 TYR A CA 1
ATOM 879 C C . TYR A 1 104 ? 4.030 -7.458 1.619 1.00 91.62 104 TYR A C 1
ATOM 881 O O . TYR A 1 104 ? 4.743 -6.895 2.436 1.00 91.62 104 TYR A O 1
ATOM 889 N N . ASN A 1 105 ? 2.768 -7.807 1.893 1.00 94.69 105 ASN A N 1
ATOM 890 C CA . ASN A 1 105 ? 2.029 -7.364 3.090 1.00 94.69 105 ASN A CA 1
ATOM 891 C C . ASN A 1 105 ? 1.880 -5.837 3.204 1.00 94.69 105 ASN A C 1
ATOM 893 O O . ASN A 1 105 ? 1.405 -5.322 4.214 1.00 94.69 105 ASN A O 1
ATOM 897 N N . GLY A 1 106 ? 2.205 -5.104 2.140 1.00 95.38 106 GLY A N 1
ATOM 898 C CA . GLY A 1 106 ? 2.219 -3.655 2.137 1.00 95.38 106 GLY A CA 1
ATOM 899 C C . GLY A 1 106 ? 1.991 -3.071 0.756 1.00 95.38 106 GLY A C 1
ATOM 900 O O . GLY A 1 106 ? 2.443 -3.632 -0.241 1.00 95.38 106 GLY A O 1
ATOM 901 N N . ALA A 1 107 ? 1.295 -1.940 0.699 1.00 95.94 107 ALA A N 1
ATOM 902 C CA . ALA A 1 107 ? 1.162 -1.148 -0.517 1.00 95.94 107 ALA A CA 1
ATOM 903 C C . ALA A 1 107 ? 0.975 0.339 -0.196 1.00 95.94 107 ALA A C 1
ATOM 905 O O . ALA A 1 107 ? 0.436 0.700 0.853 1.00 95.94 107 ALA A O 1
ATOM 906 N N . ILE A 1 108 ? 1.390 1.203 -1.125 1.00 94.38 108 ILE A N 1
ATOM 907 C CA . ILE A 1 108 ? 1.179 2.653 -1.047 1.00 94.38 108 ILE A CA 1
ATOM 908 C C . ILE A 1 108 ? 0.339 3.090 -2.241 1.00 94.38 108 ILE A C 1
ATOM 910 O O . ILE A 1 108 ? 0.749 2.918 -3.387 1.00 94.38 108 ILE A O 1
ATOM 914 N N . LEU A 1 109 ? -0.807 3.710 -1.974 1.00 94.44 109 LEU A N 1
ATOM 915 C CA . LEU A 1 109 ? -1.566 4.450 -2.971 1.00 94.44 109 LEU A CA 1
ATOM 916 C C . LEU A 1 109 ? -1.121 5.915 -2.960 1.00 94.44 109 LEU A C 1
ATOM 918 O O . LEU A 1 109 ? -1.528 6.692 -2.092 1.00 94.44 109 LEU A O 1
ATOM 922 N N . ALA A 1 110 ? -0.288 6.263 -3.942 1.00 89.50 110 ALA A N 1
ATOM 923 C CA . ALA A 1 110 ? 0.368 7.563 -4.076 1.00 89.50 110 ALA A CA 1
ATOM 924 C C . ALA A 1 110 ? -0.329 8.531 -5.059 1.00 89.50 110 ALA A C 1
ATOM 926 O O . ALA A 1 110 ? 0.299 9.450 -5.582 1.00 89.50 110 ALA A O 1
ATOM 927 N N . ASP A 1 111 ? -1.614 8.320 -5.350 1.00 86.81 111 ASP A N 1
ATOM 928 C CA . ASP A 1 111 ? -2.349 9.127 -6.329 1.00 86.81 111 ASP A CA 1
ATOM 929 C C . ASP A 1 111 ? -2.502 10.588 -5.882 1.00 86.81 111 ASP A C 1
ATOM 931 O O . ASP A 1 111 ? -2.691 10.886 -4.698 1.00 86.81 111 ASP A O 1
ATOM 935 N N . ALA A 1 112 ? -2.542 11.514 -6.842 1.00 84.19 112 ALA A N 1
ATOM 936 C CA . ALA A 1 112 ? -2.811 12.927 -6.588 1.00 84.19 112 ALA A CA 1
ATOM 937 C C . ALA A 1 112 ? -4.150 13.172 -5.853 1.00 84.19 112 ALA A C 1
ATOM 939 O O . ALA A 1 112 ? -5.054 12.325 -5.775 1.00 84.19 112 ALA A O 1
ATOM 940 N N . VAL A 1 113 ? -4.284 14.353 -5.243 1.00 81.88 113 VAL A N 1
ATOM 941 C CA . VAL A 1 113 ? -5.531 14.774 -4.582 1.00 81.88 113 VAL A CA 1
ATOM 942 C C . VAL A 1 113 ? -6.661 14.840 -5.615 1.00 81.88 113 VAL A C 1
ATOM 944 O O . VAL A 1 113 ? -6.462 15.313 -6.726 1.00 81.88 113 VAL A O 1
ATOM 947 N N . GLY A 1 114 ? -7.846 14.341 -5.257 1.00 81.31 114 GLY A N 1
ATOM 948 C CA . GLY A 1 114 ? -9.020 14.355 -6.139 1.00 81.31 114 GLY A CA 1
ATOM 949 C C . GLY A 1 114 ? -9.160 13.154 -7.083 1.00 81.31 114 GLY A C 1
ATOM 950 O O . GLY A 1 114 ? -10.246 12.949 -7.608 1.00 81.31 114 GLY A O 1
ATOM 951 N N . LEU A 1 115 ? -8.148 12.286 -7.223 1.00 85.75 115 LEU A N 1
ATOM 952 C CA . LEU A 1 115 ? -8.216 11.090 -8.091 1.00 85.75 115 LEU A CA 1
ATOM 953 C C . LEU A 1 115 ? -9.050 9.921 -7.522 1.00 85.75 115 LEU A C 1
ATOM 955 O O . LEU A 1 115 ? -9.101 8.836 -8.096 1.00 85.75 115 LEU A O 1
ATOM 959 N N . GLY A 1 116 ? -9.730 10.133 -6.393 1.00 88.69 116 GLY A N 1
ATOM 960 C CA . GLY A 1 116 ? -10.633 9.142 -5.805 1.00 88.69 116 GLY A CA 1
ATOM 961 C C . GLY A 1 116 ? -9.947 8.037 -4.996 1.00 88.69 116 GLY A C 1
ATOM 962 O O . GLY A 1 116 ? -10.486 6.937 -4.914 1.00 88.69 116 GLY A O 1
ATOM 963 N N . LYS A 1 117 ? -8.814 8.336 -4.337 1.00 92.75 117 LYS A N 1
ATOM 964 C CA . LYS A 1 117 ? -8.095 7.409 -3.434 1.00 92.75 117 LYS A CA 1
ATOM 965 C C . LYS A 1 117 ? -9.008 6.658 -2.467 1.00 92.75 117 LYS A C 1
ATOM 967 O O . LYS A 1 117 ? -8.843 5.458 -2.290 1.00 92.75 117 LYS A O 1
ATOM 972 N N . THR A 1 118 ? -9.984 7.349 -1.875 1.00 94.38 118 THR A N 1
ATOM 973 C CA . THR A 1 118 ? -10.961 6.741 -0.964 1.00 94.38 118 THR A CA 1
ATOM 974 C C . THR A 1 118 ? -11.718 5.605 -1.643 1.00 94.38 118 THR A C 1
ATOM 976 O O . THR A 1 118 ? -11.823 4.533 -1.071 1.00 94.38 118 THR A O 1
ATOM 979 N N . TRP A 1 119 ? -12.211 5.785 -2.870 1.00 95.69 119 TRP A N 1
ATOM 980 C CA . TRP A 1 119 ? -12.977 4.741 -3.559 1.00 95.69 119 TRP A CA 1
ATOM 981 C C . TRP A 1 119 ? -12.096 3.569 -3.987 1.00 95.69 119 TRP A C 1
ATOM 983 O O . TRP A 1 119 ? -12.487 2.421 -3.785 1.00 95.69 119 TRP A O 1
ATOM 993 N N . THR A 1 120 ? -10.888 3.843 -4.490 1.00 97.19 120 THR A N 1
ATOM 994 C CA . THR A 1 120 ? -9.892 2.796 -4.761 1.00 97.19 120 THR A CA 1
ATOM 995 C C . THR A 1 120 ? -9.600 1.993 -3.488 1.00 97.19 120 THR A C 1
ATOM 997 O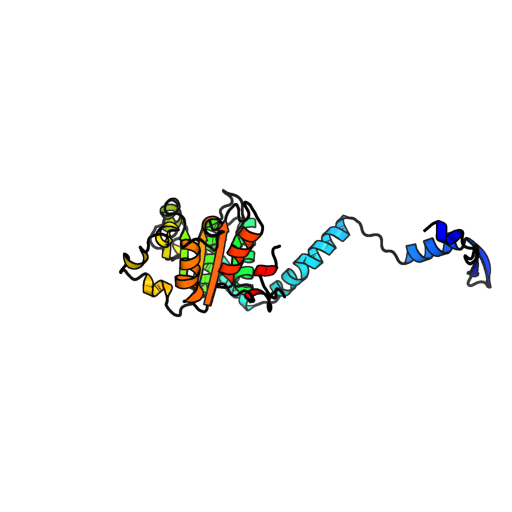 O . THR A 1 120 ? -9.633 0.766 -3.509 1.00 97.19 120 THR A O 1
ATOM 1000 N N . ALA A 1 121 ? -9.402 2.669 -2.353 1.00 97.50 121 ALA A N 1
ATOM 1001 C CA . ALA A 1 121 ? -9.182 2.025 -1.063 1.00 97.50 121 ALA A CA 1
ATOM 1002 C C . ALA A 1 121 ? -10.402 1.219 -0.587 1.00 97.50 121 ALA A C 1
ATOM 1004 O O . ALA A 1 121 ? -10.221 0.112 -0.096 1.00 97.50 121 ALA A O 1
ATOM 1005 N N . LEU A 1 122 ? -11.637 1.705 -0.774 1.00 97.81 122 LEU A N 1
ATOM 1006 C CA . LEU A 1 122 ? -12.853 0.950 -0.438 1.00 97.81 122 LEU A CA 1
ATOM 1007 C C . LEU A 1 122 ? -12.969 -0.346 -1.254 1.00 97.81 122 LEU A C 1
ATOM 1009 O O . LEU A 1 122 ? -13.390 -1.362 -0.707 1.00 97.81 122 LEU A O 1
ATOM 1013 N N . ALA A 1 123 ? -12.556 -0.350 -2.527 1.00 98.06 123 ALA A N 1
ATOM 1014 C CA . ALA A 1 123 ? -12.511 -1.578 -3.324 1.00 98.06 123 ALA A CA 1
ATOM 1015 C C . ALA A 1 123 ? -11.473 -2.576 -2.782 1.00 98.06 123 ALA A C 1
ATOM 1017 O O . ALA A 1 123 ? -11.762 -3.766 -2.667 1.00 98.06 123 ALA A O 1
ATOM 1018 N N . VAL A 1 124 ? -10.293 -2.094 -2.380 1.00 98.25 124 VAL A N 1
ATOM 1019 C CA . VAL A 1 124 ? -9.268 -2.933 -1.735 1.00 98.25 124 VAL A CA 1
ATOM 1020 C C . VAL A 1 124 ? -9.765 -3.475 -0.389 1.00 98.25 124 VAL A C 1
ATOM 1022 O O . VAL A 1 124 ? -9.617 -4.665 -0.117 1.00 98.25 124 VAL A O 1
ATOM 1025 N N . ILE A 1 125 ? -10.418 -2.640 0.428 1.00 98.19 125 ILE A N 1
ATOM 1026 C CA . ILE A 1 125 ? -11.062 -3.055 1.683 1.00 98.19 125 ILE A CA 1
ATOM 1027 C C . ILE A 1 125 ? -12.074 -4.164 1.397 1.00 98.19 125 ILE A C 1
ATOM 1029 O O . ILE A 1 125 ? -11.995 -5.228 2.007 1.00 98.19 125 ILE A O 1
ATOM 1033 N N . LYS A 1 126 ? -12.970 -3.965 0.422 1.00 98.12 126 LYS A N 1
ATOM 1034 C CA . LYS A 1 126 ? -13.977 -4.964 0.051 1.00 98.12 126 LYS A CA 1
ATOM 1035 C C . LYS A 1 126 ? -13.342 -6.297 -0.329 1.00 98.12 126 LYS A C 1
ATOM 1037 O O . LYS A 1 126 ? -13.811 -7.337 0.128 1.00 98.12 126 LYS A O 1
ATOM 1042 N N . PHE A 1 127 ? -12.276 -6.274 -1.129 1.00 97.94 127 PHE A N 1
ATOM 1043 C CA . PHE A 1 127 ? -11.553 -7.482 -1.514 1.00 97.94 127 PHE A CA 1
ATOM 1044 C C . PHE A 1 127 ? -11.067 -8.263 -0.290 1.00 97.94 127 PHE A C 1
ATOM 1046 O O . PHE A 1 127 ? -11.367 -9.447 -0.159 1.00 97.94 127 PHE A O 1
ATOM 1053 N N . PHE A 1 128 ? -10.369 -7.607 0.639 1.00 97.69 128 PHE A N 1
ATOM 1054 C CA . PHE A 1 128 ? -9.821 -8.284 1.815 1.00 97.69 128 PHE A CA 1
ATOM 1055 C C . PHE A 1 128 ? -10.890 -8.677 2.842 1.00 97.69 128 PHE A C 1
ATOM 1057 O O . PHE A 1 128 ? -10.747 -9.715 3.488 1.00 97.69 128 PHE A O 1
ATOM 1064 N N . GLN A 1 129 ? -12.000 -7.941 2.936 1.00 96.44 129 GLN A N 1
ATOM 1065 C CA . GLN A 1 129 ? -13.165 -8.368 3.714 1.00 96.44 129 GLN A CA 1
ATOM 1066 C C . GLN A 1 129 ? -13.793 -9.654 3.159 1.00 96.44 129 GLN A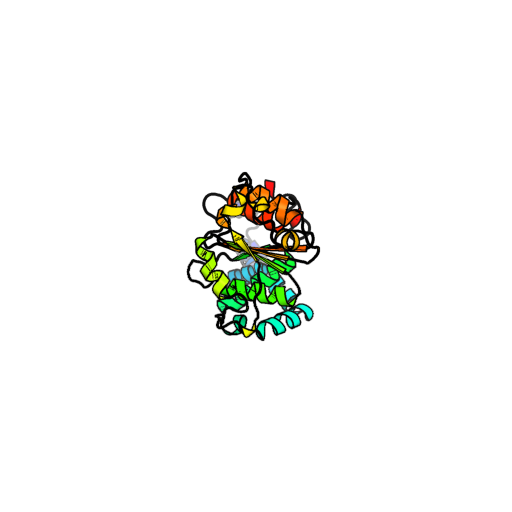 C 1
ATOM 1068 O O . GLN A 1 129 ? -14.186 -10.527 3.929 1.00 96.44 129 GLN A O 1
ATOM 1073 N N . LEU A 1 130 ? -13.851 -9.813 1.830 1.00 96.00 130 LEU A N 1
ATOM 1074 C CA . LEU A 1 130 ? -14.303 -11.058 1.191 1.00 96.00 130 LEU A CA 1
ATOM 1075 C C . LEU A 1 130 ? -13.354 -12.242 1.454 1.00 96.00 130 LEU A C 1
ATOM 1077 O O . LEU A 1 130 ? -13.770 -13.388 1.291 1.00 96.00 130 LEU A O 1
ATOM 1081 N N . GLN A 1 131 ? -12.116 -11.973 1.885 1.00 94.50 131 GLN A N 1
ATOM 1082 C CA . GLN A 1 131 ? -11.151 -12.966 2.377 1.00 94.50 131 GLN A CA 1
ATOM 1083 C C . GLN A 1 131 ? -11.190 -13.135 3.908 1.00 94.50 131 GLN A C 1
ATOM 1085 O O . GLN A 1 131 ? -10.316 -13.777 4.481 1.00 94.50 131 GLN A O 1
ATOM 1090 N N . GLY A 1 132 ? -12.175 -12.541 4.590 1.00 93.69 132 GLY A N 1
ATOM 1091 C CA . GLY A 1 132 ? -12.355 -12.669 6.037 1.00 93.69 132 GLY A CA 1
ATOM 1092 C C . GLY A 1 132 ? -11.463 -11.763 6.888 1.00 93.69 132 GLY A C 1
ATOM 1093 O O . GLY A 1 132 ? -11.407 -11.958 8.102 1.00 93.69 132 GLY A O 1
ATOM 1094 N N . ARG A 1 133 ? -10.779 -10.773 6.296 1.00 95.06 133 ARG A N 1
ATOM 1095 C CA . ARG A 1 133 ? -9.947 -9.833 7.061 1.00 95.06 133 ARG A CA 1
ATOM 1096 C C . ARG A 1 133 ? -10.771 -8.727 7.704 1.00 95.06 133 ARG A C 1
ATOM 1098 O O . ARG A 1 133 ? -11.609 -8.100 7.053 1.00 95.06 133 ARG A O 1
ATOM 1105 N N . GLU A 1 134 ? -10.468 -8.426 8.961 1.00 94.56 134 GLU A N 1
ATOM 1106 C CA . GLU A 1 134 ? -10.992 -7.235 9.629 1.00 94.56 134 GLU A CA 1
ATOM 1107 C C . GLU A 1 134 ? -10.232 -5.991 9.161 1.00 94.56 134 GLU A C 1
ATOM 1109 O O . GLU A 1 134 ? -9.042 -6.052 8.855 1.00 94.56 134 GLU A O 1
ATOM 1114 N N . THR A 1 135 ? -10.920 -4.852 9.071 1.00 95.25 135 THR A N 1
ATOM 1115 C CA . THR A 1 135 ? -10.311 -3.607 8.589 1.00 95.25 135 THR A CA 1
ATOM 1116 C C . THR A 1 135 ? -10.226 -2.572 9.703 1.00 95.25 135 THR A C 1
ATOM 1118 O O . THR A 1 135 ? -11.242 -2.172 10.279 1.00 95.25 135 THR A O 1
ATOM 1121 N N . LEU A 1 136 ? -9.009 -2.094 9.956 1.00 93.25 136 LEU A N 1
ATOM 1122 C CA . LEU A 1 136 ? -8.729 -0.945 10.808 1.00 93.25 136 LEU A CA 1
ATOM 1123 C C . LEU A 1 136 ? -8.341 0.241 9.926 1.00 93.25 136 LEU A C 1
ATOM 1125 O O . LEU A 1 136 ? -7.392 0.154 9.156 1.00 93.25 136 LEU A O 1
ATOM 1129 N N . LEU A 1 137 ? -9.052 1.353 10.060 1.00 94.44 137 LEU A N 1
ATOM 1130 C CA . LEU A 1 137 ? -8.815 2.578 9.312 1.00 94.44 137 LEU A CA 1
ATOM 1131 C C . LEU A 1 137 ? -8.316 3.685 10.247 1.00 94.44 137 LEU A C 1
ATOM 1133 O O . LEU A 1 137 ? -9.034 4.125 11.145 1.00 94.44 137 LEU A O 1
ATOM 1137 N N . LEU A 1 138 ? -7.107 4.176 9.991 1.00 92.19 138 LEU A N 1
ATOM 1138 C CA . LEU A 1 138 ? -6.517 5.331 10.660 1.00 92.19 138 LEU A CA 1
ATOM 1139 C C . LEU A 1 138 ? -6.630 6.551 9.748 1.00 92.19 138 LEU A C 1
ATOM 1141 O O . LEU A 1 138 ? -6.082 6.543 8.648 1.00 92.19 138 LEU A O 1
ATOM 1145 N N . CYS A 1 139 ? -7.301 7.613 10.187 1.00 92.50 139 CYS A N 1
ATOM 1146 C CA . CYS A 1 139 ? -7.416 8.844 9.403 1.00 92.50 139 CYS A CA 1
ATOM 1147 C C . CYS A 1 139 ? -7.353 10.104 10.285 1.00 92.50 139 CYS A C 1
ATOM 1149 O O . CYS A 1 139 ? -7.553 10.047 11.497 1.00 92.50 139 CYS A O 1
ATOM 1151 N N . PRO A 1 140 ? -7.119 11.300 9.723 1.00 90.69 140 PRO A N 1
ATOM 1152 C CA . PRO A 1 140 ? -7.364 12.544 10.447 1.00 90.69 140 PRO A CA 1
ATOM 1153 C C . PRO A 1 140 ? -8.835 12.657 10.884 1.00 90.69 140 PRO A C 1
ATOM 1155 O O . PRO A 1 140 ? -9.731 12.313 10.113 1.00 90.69 140 PRO A O 1
ATOM 1158 N N . LYS A 1 141 ? -9.108 13.230 12.068 1.00 87.81 141 LYS A N 1
ATOM 1159 C CA . LYS A 1 141 ? -10.483 13.409 12.591 1.00 87.81 141 LYS A CA 1
ATOM 1160 C C . LYS A 1 141 ? -11.412 14.131 11.609 1.00 87.81 141 LYS A C 1
ATOM 1162 O O . LYS A 1 141 ? -12.561 13.747 11.443 1.00 87.81 141 LYS A O 1
ATOM 1167 N N . LYS A 1 142 ? -10.886 15.117 10.873 1.00 90.00 142 LYS A N 1
ATOM 1168 C CA . LYS A 1 142 ? -11.624 15.852 9.830 1.00 90.00 142 LYS A CA 1
ATOM 1169 C C . LYS A 1 142 ? -12.163 14.974 8.686 1.00 90.00 142 LYS A C 1
ATOM 1171 O O . LYS A 1 142 ? -13.083 15.398 7.998 1.00 90.00 142 LYS A O 1
ATOM 1176 N N . LEU A 1 143 ? -11.589 13.789 8.451 1.00 91.88 143 LEU A N 1
ATOM 1177 C CA . LEU A 1 143 ? -12.011 12.865 7.389 1.00 91.88 143 LEU A CA 1
ATOM 1178 C C . LEU A 1 143 ? -12.972 11.780 7.890 1.00 91.88 143 LEU A C 1
ATOM 1180 O O . LEU A 1 143 ? -13.475 11.003 7.082 1.00 91.88 143 LEU A O 1
ATOM 1184 N N . GLU A 1 144 ? -13.278 11.748 9.189 1.00 92.00 144 GLU A N 1
ATOM 1185 C CA . GLU A 1 144 ? -14.168 10.755 9.795 1.00 92.00 144 GLU A CA 1
ATOM 1186 C C . GLU A 1 144 ? -15.520 10.676 9.084 1.00 92.00 144 GLU A C 1
ATOM 1188 O O . GLU A 1 144 ? -15.950 9.593 8.704 1.00 92.00 144 GLU A O 1
ATOM 1193 N N . ALA A 1 145 ? -16.177 11.818 8.858 1.00 92.62 145 ALA A N 1
ATOM 1194 C CA . ALA A 1 145 ? -17.491 11.859 8.219 1.00 92.62 145 ALA A CA 1
ATOM 1195 C C . ALA A 1 145 ? -17.463 11.310 6.780 1.00 92.62 145 ALA A C 1
ATOM 1197 O O . ALA A 1 145 ? -18.414 10.662 6.344 1.00 92.62 145 ALA A O 1
ATOM 1198 N N . ASN A 1 146 ? -16.362 11.531 6.052 1.00 92.69 146 ASN A N 1
ATOM 1199 C CA . ASN A 1 146 ? -16.199 11.033 4.685 1.00 92.69 146 ASN A CA 1
ATOM 1200 C C . ASN A 1 146 ? -16.092 9.509 4.654 1.00 92.69 146 ASN A C 1
ATOM 1202 O O . ASN A 1 146 ? -16.665 8.878 3.770 1.00 92.69 146 ASN A O 1
ATOM 1206 N N . TRP A 1 147 ? -15.382 8.927 5.620 1.00 95.50 147 TRP A N 1
ATOM 1207 C CA . TRP A 1 147 ? -15.251 7.482 5.744 1.00 95.50 147 TRP A CA 1
ATOM 1208 C C . TRP A 1 147 ? -16.504 6.845 6.341 1.00 95.50 147 TRP A C 1
ATOM 1210 O O . TRP A 1 147 ? -16.984 5.859 5.794 1.00 95.50 147 TRP A O 1
ATOM 1220 N N . ASN A 1 148 ? -17.101 7.411 7.391 1.00 94.25 148 ASN A N 1
ATOM 1221 C CA . ASN A 1 148 ? -18.333 6.875 7.976 1.00 94.25 148 ASN A CA 1
ATOM 1222 C C . ASN A 1 148 ? -19.464 6.789 6.952 1.00 94.25 148 ASN A C 1
ATOM 1224 O O . ASN A 1 148 ? -20.168 5.792 6.950 1.00 94.25 148 ASN A O 1
ATOM 1228 N N . ARG A 1 149 ? -19.571 7.739 6.015 1.00 95.00 149 ARG A N 1
ATOM 1229 C CA . ARG A 1 149 ? -20.586 7.718 4.949 1.00 95.00 149 ARG A CA 1
ATOM 1230 C C . ARG A 1 149 ? -20.673 6.394 4.185 1.00 95.00 149 ARG A C 1
ATOM 1232 O O . ARG A 1 149 ? -21.750 6.059 3.718 1.00 95.00 149 ARG A O 1
ATOM 1239 N N . TYR A 1 150 ? -19.564 5.680 3.999 1.00 95.69 150 TYR A N 1
ATOM 1240 C CA . TYR A 1 150 ? -19.528 4.451 3.196 1.00 95.69 150 TYR A CA 1
ATOM 1241 C C . TYR A 1 150 ? -19.561 3.168 4.027 1.00 95.69 150 TYR A C 1
ATOM 1243 O O . TYR A 1 150 ? -19.536 2.080 3.456 1.00 95.69 150 TYR A O 1
ATOM 1251 N N . LYS A 1 151 ? -19.619 3.283 5.356 1.00 95.06 151 LYS A N 1
ATOM 1252 C CA . LYS A 1 151 ? -19.773 2.139 6.252 1.00 95.06 151 LYS A CA 1
ATOM 1253 C C . LYS A 1 151 ? -21.185 1.553 6.113 1.00 95.06 151 LYS A C 1
ATOM 1255 O O . LYS A 1 151 ? -22.116 2.257 5.733 1.00 95.06 151 LYS A O 1
ATOM 1260 N N . LYS A 1 152 ? -21.352 0.268 6.418 1.00 93.94 152 LYS A N 1
ATO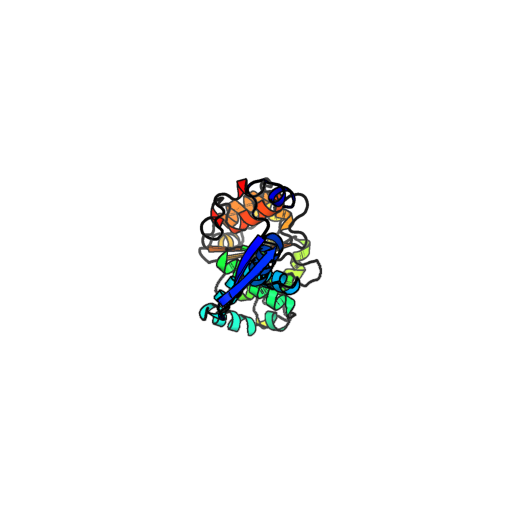M 1261 C CA . LYS A 1 152 ? -22.653 -0.412 6.450 1.00 93.94 152 LYS A CA 1
ATOM 1262 C C . LYS A 1 152 ? -23.658 0.336 7.331 1.00 93.94 152 LYS A C 1
ATOM 1264 O O . LYS A 1 152 ? -23.278 0.926 8.346 1.00 93.94 152 LYS A O 1
ATOM 1269 N N . HIS A 1 153 ? -24.935 0.249 6.973 1.00 93.62 153 HIS A N 1
ATOM 1270 C CA . HIS A 1 153 ? -26.053 0.915 7.644 1.00 93.62 153 HIS A CA 1
ATOM 1271 C C . HIS A 1 153 ? -25.967 2.444 7.601 1.00 93.62 153 HIS A C 1
ATOM 1273 O O . HIS A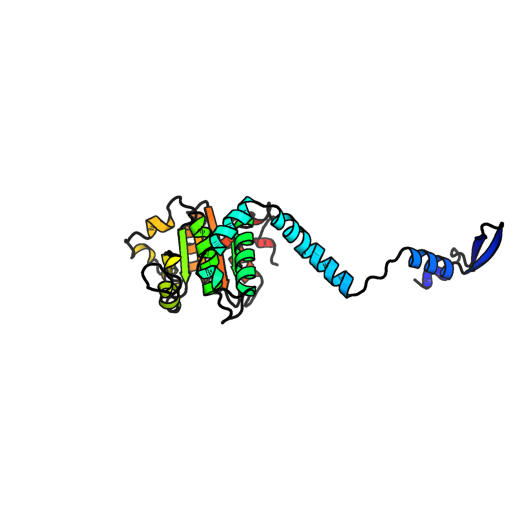 1 153 ? -26.322 3.115 8.569 1.00 93.62 153 HIS A O 1
ATOM 1279 N N . GLN A 1 154 ? -25.444 2.994 6.505 1.00 93.12 154 GLN A N 1
ATOM 1280 C CA . GLN A 1 154 ? -25.344 4.445 6.285 1.00 93.12 154 GLN A CA 1
ATOM 1281 C C . GLN A 1 154 ? -26.058 4.877 5.002 1.00 93.12 154 GLN A C 1
ATOM 1283 O O . GLN A 1 154 ? -25.932 6.026 4.586 1.00 93.12 154 GLN A O 1
ATOM 1288 N N . GLU A 1 155 ? -26.787 3.949 4.367 1.00 91.81 155 GLU A N 1
ATOM 1289 C CA . GLU A 1 155 ? -27.616 4.190 3.178 1.00 91.81 155 GLU A CA 1
ATOM 1290 C C . GLU A 1 155 ? -26.813 4.782 2.013 1.00 91.81 155 GLU A C 1
ATOM 1292 O O . GLU A 1 155 ? -27.303 5.532 1.167 1.00 91.81 155 GLU A O 1
ATOM 1297 N N . SER A 1 156 ? -25.531 4.425 1.958 1.00 93.56 156 SER A N 1
ATOM 1298 C CA . SER A 1 156 ? -24.653 4.849 0.881 1.00 93.56 156 SER A CA 1
ATOM 1299 C C . SER A 1 156 ? -24.984 4.094 -0.405 1.00 93.56 156 SER A C 1
ATOM 1301 O O . SER A 1 156 ? -25.542 2.996 -0.398 1.00 93.56 156 SER A O 1
ATOM 1303 N N . ARG A 1 157 ? -24.528 4.613 -1.546 1.00 94.00 157 ARG A N 1
ATOM 1304 C CA . ARG A 1 157 ? -24.647 3.893 -2.825 1.00 94.00 157 ARG A CA 1
ATOM 1305 C C . ARG A 1 157 ? -23.935 2.526 -2.842 1.00 94.00 157 ARG A C 1
ATOM 1307 O O . ARG A 1 157 ? -24.177 1.737 -3.748 1.00 94.00 157 ARG A O 1
ATOM 1314 N N . PHE A 1 158 ? -23.053 2.261 -1.874 1.00 95.25 158 PHE A N 1
ATOM 1315 C CA . PHE A 1 158 ? -22.342 0.993 -1.701 1.00 95.25 158 PHE A CA 1
ATOM 1316 C C . PHE A 1 158 ? -22.942 0.129 -0.579 1.00 95.25 158 PHE A C 1
ATOM 1318 O O . PHE A 1 158 ? -22.301 -0.814 -0.130 1.00 95.25 158 PHE A O 1
ATOM 1325 N N . GLU A 1 159 ? -24.163 0.412 -0.107 1.00 94.25 159 GLU A N 1
ATOM 1326 C CA . GLU A 1 159 ? -24.789 -0.329 1.000 1.00 94.25 159 GLU A CA 1
ATOM 1327 C C . GLU A 1 159 ? -24.848 -1.843 0.728 1.00 94.25 159 GLU A C 1
ATOM 1329 O O . GLU A 1 159 ? -24.601 -2.639 1.627 1.00 94.25 159 GLU A O 1
ATOM 1334 N N . LYS A 1 160 ? -25.063 -2.270 -0.524 1.00 95.12 160 LYS A N 1
ATOM 1335 C CA . LYS A 1 160 ? -25.033 -3.699 -0.902 1.00 95.12 160 LYS A CA 1
ATOM 1336 C C . LYS A 1 160 ? -23.690 -4.380 -0.617 1.00 95.12 160 LYS A C 1
ATOM 1338 O O . LYS A 1 160 ? -23.660 -5.587 -0.397 1.00 95.12 160 LYS A O 1
ATOM 1343 N N . ASP A 1 161 ? -22.596 -3.623 -0.598 1.00 96.19 161 ASP A N 1
ATOM 1344 C CA . ASP A 1 161 ? -21.272 -4.157 -0.296 1.00 96.19 161 ASP A CA 1
ATOM 1345 C C . ASP A 1 161 ? -21.043 -4.355 1.207 1.00 96.19 161 ASP A C 1
ATOM 1347 O O . ASP A 1 161 ? -20.103 -5.065 1.561 1.00 96.19 161 ASP A O 1
ATOM 1351 N N . GLN A 1 162 ? -21.892 -3.786 2.077 1.00 96.56 162 GLN A N 1
ATOM 1352 C CA . GLN A 1 162 ? -21.825 -3.935 3.539 1.00 96.56 162 GLN A CA 1
ATOM 1353 C C . GLN A 1 162 ? -20.407 -3.697 4.096 1.00 96.56 162 GLN A C 1
ATOM 1355 O O . GLN A 1 162 ? -19.898 -4.473 4.907 1.00 96.56 162 GLN A O 1
ATOM 1360 N N . LEU A 1 163 ? -19.750 -2.631 3.627 1.00 96.56 163 LEU A N 1
ATOM 1361 C CA . LEU A 1 163 ? -18.384 -2.280 4.020 1.00 96.56 163 LEU A CA 1
ATOM 1362 C C . LEU A 1 163 ? -18.312 -2.031 5.529 1.00 96.56 163 LEU A C 1
ATOM 1364 O O . LEU A 1 163 ? -19.113 -1.284 6.088 1.00 96.56 163 LEU A O 1
ATOM 1368 N N . ASP A 1 164 ? -17.336 -2.633 6.200 1.00 94.75 164 ASP A N 1
ATOM 1369 C CA . ASP A 1 164 ? -17.212 -2.544 7.655 1.00 94.75 164 ASP A CA 1
ATOM 1370 C C . ASP A 1 164 ? -15.758 -2.370 8.071 1.00 94.75 164 ASP A C 1
ATOM 1372 O O . ASP A 1 164 ? -14.874 -3.154 7.728 1.00 94.75 164 ASP A O 1
ATOM 1376 N N . TYR A 1 165 ? -15.507 -1.307 8.814 1.00 94.56 165 TYR A N 1
ATOM 1377 C CA . TYR A 1 165 ? -14.185 -0.974 9.305 1.00 94.56 165 TYR A CA 1
ATOM 1378 C C . TYR A 1 165 ? -14.292 -0.182 10.592 1.00 94.56 165 TYR A C 1
ATOM 1380 O O . TYR A 1 165 ? -15.276 0.521 10.874 1.00 94.56 165 TYR A O 1
ATOM 1388 N N . PHE A 1 166 ? -13.240 -0.304 11.383 1.00 91.06 166 PHE A N 1
ATOM 1389 C CA . PHE A 1 166 ? -13.091 0.427 12.617 1.00 91.06 166 PHE A CA 1
ATOM 1390 C C . PHE A 1 166 ? -12.271 1.690 12.381 1.00 91.06 166 PHE A C 1
ATOM 1392 O O . PHE A 1 166 ? -11.169 1.607 11.853 1.00 91.06 166 PHE A O 1
ATOM 1399 N N . ILE A 1 167 ? -12.810 2.854 12.746 1.00 90.19 167 ILE A N 1
ATOM 1400 C CA . ILE A 1 167 ? -12.142 4.140 12.525 1.00 90.19 167 ILE A CA 1
ATOM 1401 C C . ILE A 1 167 ? -11.396 4.562 13.790 1.00 90.19 167 ILE A C 1
ATOM 1403 O O . ILE A 1 167 ? -11.926 4.487 14.904 1.00 90.19 167 ILE A O 1
ATOM 1407 N N . ARG A 1 168 ? -10.171 5.045 13.605 1.00 86.88 168 ARG A N 1
ATOM 1408 C CA . ARG A 1 168 ? -9.342 5.680 14.628 1.00 86.88 168 ARG A CA 1
ATOM 1409 C C . ARG A 1 168 ? -8.640 6.905 14.081 1.00 86.88 168 ARG A C 1
ATOM 1411 O O . ARG A 1 168 ? -8.447 7.032 12.870 1.00 86.88 168 ARG A O 1
ATOM 1418 N N . PHE A 1 169 ? -8.243 7.796 14.986 1.00 87.00 169 PHE A N 1
ATOM 1419 C CA . PHE A 1 169 ? -7.644 9.061 14.600 1.00 87.00 169 PHE A CA 1
ATOM 1420 C C . PHE A 1 169 ? -6.155 9.118 14.877 1.00 87.00 169 PHE A C 1
ATOM 1422 O O . PHE A 1 169 ? -5.663 8.645 15.899 1.00 87.00 169 PHE A O 1
ATOM 1429 N N . HIS A 1 170 ? -5.437 9.822 14.003 1.00 82.06 170 HIS A N 1
ATOM 1430 C CA . HIS A 1 170 ? -4.007 10.088 14.193 1.00 82.06 170 HIS A CA 1
ATOM 1431 C C . HIS A 1 170 ? -3.693 10.794 15.519 1.00 82.06 170 HIS A C 1
ATOM 1433 O O . HIS A 1 170 ? -2.577 10.703 16.028 1.00 82.06 170 HIS A O 1
ATOM 1439 N N . THR A 1 171 ? -4.658 11.529 16.070 1.00 72.81 171 THR A N 1
ATOM 1440 C CA . THR A 1 171 ? -4.557 12.222 17.360 1.00 72.81 171 THR A CA 1
ATOM 1441 C C . THR A 1 171 ? -4.696 11.296 18.561 1.00 72.81 171 THR A C 1
ATOM 1443 O O . THR A 1 171 ? -4.103 11.580 19.595 1.00 72.81 171 THR A O 1
ATOM 1446 N N . ASP A 1 172 ? -5.418 10.182 18.428 1.00 65.56 172 ASP A N 1
ATOM 1447 C CA . ASP A 1 172 ? -5.676 9.259 19.544 1.00 65.56 172 ASP A CA 1
ATOM 1448 C C . ASP A 1 172 ? -4.384 8.569 20.013 1.00 65.56 172 ASP A C 1
ATOM 1450 O O . ASP A 1 172 ? -4.264 8.167 21.164 1.00 65.56 172 ASP A O 1
ATOM 1454 N N . MET A 1 173 ? -3.391 8.505 19.124 1.00 63.09 173 MET A N 1
ATOM 1455 C CA . MET A 1 173 ? -2.081 7.887 19.335 1.00 63.09 173 MET A CA 1
ATOM 1456 C C . MET A 1 173 ? -1.038 8.815 19.992 1.00 63.09 173 MET A C 1
ATOM 1458 O O . MET A 1 173 ? 0.119 8.430 20.124 1.00 63.09 173 MET A O 1
ATOM 1462 N N . ILE A 1 174 ? -1.389 10.062 20.335 1.00 58.94 174 ILE A N 1
ATOM 1463 C CA . ILE A 1 174 ? -0.456 11.022 20.968 1.00 58.94 174 ILE A CA 1
ATOM 1464 C C . ILE A 1 174 ? -0.636 11.081 22.491 1.00 58.94 174 ILE A C 1
ATOM 1466 O O . ILE A 1 174 ? 0.309 11.398 23.208 1.00 58.94 174 ILE A O 1
ATOM 1470 N N . ASP A 1 175 ? -1.836 10.782 22.980 1.00 51.62 175 ASP A N 1
ATOM 1471 C CA . ASP A 1 175 ? -2.340 11.364 24.228 1.00 51.62 175 ASP A CA 1
ATOM 1472 C C . ASP A 1 175 ? -2.624 10.316 25.325 1.00 51.62 175 ASP A C 1
ATOM 1474 O O . ASP A 1 175 ? -3.414 10.589 26.222 1.00 51.62 175 ASP A O 1
ATOM 1478 N N . GLU A 1 176 ? -2.080 9.092 25.211 1.00 52.66 176 GLU A N 1
ATOM 1479 C CA . GLU A 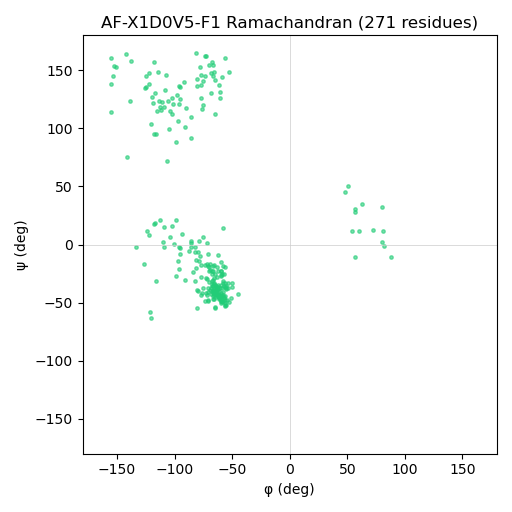1 176 ? -2.390 7.931 26.091 1.00 52.66 176 GLU A CA 1
ATOM 1480 C C . GLU A 1 176 ? -3.904 7.612 26.181 1.00 52.66 176 GLU A C 1
ATOM 1482 O O . GLU A 1 176 ? -4.364 6.780 26.957 1.00 52.66 176 GLU A O 1
ATOM 1487 N N . ARG A 1 177 ? -4.717 8.224 25.308 1.00 51.91 177 ARG A N 1
ATOM 1488 C CA . ARG A 1 177 ? -6.181 8.094 25.262 1.00 51.91 177 ARG A CA 1
ATOM 1489 C C . ARG A 1 177 ? -6.672 6.749 24.745 1.00 51.91 177 ARG A C 1
ATOM 1491 O O . ARG A 1 177 ? -7.888 6.570 24.683 1.00 51.91 177 ARG A O 1
ATOM 1498 N N . LEU A 1 178 ? -5.784 5.812 24.413 1.00 53.31 178 LEU A N 1
ATOM 1499 C CA . LEU A 1 178 ? -6.200 4.427 24.191 1.00 53.31 178 LEU A CA 1
ATOM 1500 C C . LEU A 1 178 ? -6.945 3.882 25.416 1.00 53.31 178 LEU A C 1
ATOM 1502 O O . LEU A 1 178 ? -7.996 3.275 25.246 1.00 53.31 178 LEU A O 1
ATOM 1506 N N . GLU A 1 179 ? -6.517 4.245 26.629 1.00 49.00 179 GLU A N 1
ATOM 1507 C CA . GLU A 1 179 ? -7.162 3.805 27.873 1.00 49.00 179 GLU A CA 1
ATOM 1508 C C . GLU A 1 179 ? -8.543 4.435 28.129 1.00 49.00 179 GLU A C 1
ATOM 1510 O O . GLU A 1 179 ? -9.338 3.907 28.905 1.00 49.00 179 GLU A O 1
ATOM 1515 N N . ARG A 1 180 ? -8.891 5.556 27.474 1.00 46.34 180 ARG A N 1
ATOM 1516 C CA . ARG A 1 180 ? -10.210 6.194 27.669 1.00 46.34 180 ARG A CA 1
ATOM 1517 C C . ARG A 1 180 ? -11.343 5.493 26.928 1.00 46.34 180 ARG A C 1
ATOM 1519 O O . ARG A 1 180 ? -12.505 5.808 27.178 1.00 46.34 180 ARG A O 1
ATOM 1526 N N . TYR A 1 181 ? -11.028 4.549 26.048 1.00 49.53 181 TYR A N 1
ATOM 1527 C CA . TYR A 1 181 ? -12.018 3.755 25.338 1.00 49.53 181 TYR A CA 1
ATOM 1528 C C . TYR A 1 181 ? -12.049 2.335 25.907 1.00 49.53 181 TYR A C 1
ATOM 1530 O O . TYR A 1 181 ? -11.694 1.386 25.219 1.00 49.53 181 TYR A O 1
ATOM 1538 N N . ASN A 1 182 ? -12.591 2.185 27.121 1.00 43.91 182 ASN A N 1
ATOM 1539 C CA . ASN A 1 182 ? -13.010 0.904 27.730 1.00 43.91 182 ASN A CA 1
ATOM 1540 C C . ASN A 1 182 ? -14.069 0.122 26.902 1.00 43.91 182 ASN A C 1
ATOM 1542 O O . ASN A 1 182 ? -14.699 -0.816 27.385 1.00 43.91 182 ASN A O 1
ATOM 1546 N N . ASP A 1 183 ? -14.283 0.490 25.639 1.00 47.38 183 ASP A N 1
ATOM 1547 C CA . ASP A 1 183 ? -15.361 0.033 24.779 1.00 47.38 183 ASP A CA 1
ATOM 1548 C C . ASP A 1 183 ? -14.810 -0.737 23.585 1.00 47.38 183 ASP A C 1
ATOM 1550 O O . ASP A 1 183 ? -14.497 -0.148 22.553 1.00 47.38 183 ASP A O 1
ATOM 1554 N N . ARG A 1 184 ? -14.757 -2.072 23.708 1.00 50.56 184 ARG A N 1
ATOM 1555 C CA . ARG A 1 184 ? -14.688 -3.086 22.622 1.00 50.56 184 ARG A CA 1
ATOM 1556 C C . ARG A 1 184 ? -13.537 -2.982 21.604 1.00 50.56 184 ARG A C 1
ATOM 1558 O O . ARG A 1 184 ? -13.349 -3.920 20.836 1.00 50.56 184 ARG A O 1
ATOM 1565 N N . ALA A 1 185 ? -12.785 -1.893 21.596 1.00 52.00 185 ALA A N 1
ATOM 1566 C CA . ALA A 1 185 ? -11.772 -1.542 20.622 1.00 52.00 185 ALA A CA 1
ATOM 1567 C C . ALA A 1 185 ? -10.542 -2.428 20.768 1.00 52.00 185 ALA A C 1
ATOM 1569 O O . ALA A 1 185 ? -10.070 -2.975 19.778 1.00 52.00 185 ALA A O 1
ATOM 1570 N N . ASP A 1 186 ? -10.116 -2.664 22.008 1.00 56.09 186 ASP A N 1
ATOM 1571 C CA . ASP A 1 186 ? -8.986 -3.534 22.339 1.00 56.09 186 ASP A CA 1
ATOM 1572 C C . ASP A 1 186 ? -9.176 -4.946 21.778 1.00 56.09 186 ASP A C 1
ATOM 1574 O O . ASP A 1 186 ? -8.248 -5.518 21.216 1.00 56.09 186 ASP A O 1
ATOM 1578 N N . LYS A 1 187 ? -10.415 -5.463 21.777 1.00 58.06 187 LYS A N 1
ATOM 1579 C CA . LYS A 1 187 ? -10.740 -6.764 21.165 1.00 58.06 187 LYS A CA 1
ATOM 1580 C C . LYS A 1 187 ? -10.613 -6.786 19.639 1.00 58.06 187 LYS A C 1
ATOM 1582 O O . LYS A 1 187 ? -10.441 -7.862 19.080 1.00 58.06 187 LYS A O 1
ATOM 1587 N N . TYR A 1 188 ? -10.735 -5.648 18.957 1.00 60.84 188 TYR A N 1
ATOM 1588 C CA . TYR A 1 188 ? -10.476 -5.554 17.514 1.00 60.84 188 TYR A CA 1
ATOM 1589 C C . TYR A 1 188 ? -8.989 -5.366 17.211 1.00 60.84 188 TYR A C 1
ATOM 1591 O O . TYR A 1 188 ? -8.554 -5.715 16.118 1.00 60.84 188 TYR A O 1
ATOM 1599 N N . PHE A 1 189 ? -8.206 -4.837 18.155 1.00 65.00 189 PHE A N 1
ATOM 1600 C CA . PHE A 1 189 ? -6.775 -4.624 17.959 1.00 65.00 189 PHE A CA 1
ATOM 1601 C C . PHE A 1 189 ? -5.938 -5.868 18.206 1.00 65.00 189 PHE A C 1
ATOM 1603 O O . PHE A 1 189 ? -4.915 -5.995 17.555 1.00 65.00 189 PHE A O 1
ATOM 1610 N N . THR A 1 190 ? -6.339 -6.767 19.104 1.00 66.56 190 THR A N 1
ATOM 1611 C CA . THR A 1 190 ? -5.473 -7.877 19.546 1.00 66.56 190 THR A CA 1
ATOM 1612 C C . THR A 1 190 ? -6.077 -9.265 19.355 1.00 66.56 190 THR A C 1
ATOM 1614 O O . THR A 1 190 ? -5.557 -10.234 19.895 1.00 66.56 190 THR A O 1
ATOM 1617 N N . ASN A 1 191 ? -7.181 -9.393 18.610 1.00 79.44 191 ASN A N 1
ATOM 1618 C CA . ASN A 1 191 ? -7.691 -10.720 18.256 1.00 79.44 191 ASN A CA 1
ATOM 1619 C C . ASN A 1 191 ? -6.811 -11.409 17.197 1.00 79.44 191 ASN A C 1
ATOM 1621 O O . ASN A 1 191 ? -6.110 -10.744 16.439 1.00 79.44 191 ASN A O 1
ATOM 1625 N N . ASP A 1 192 ? -6.944 -12.727 17.067 1.00 83.94 192 ASP A N 1
ATOM 1626 C CA . ASP A 1 192 ? -6.134 -13.532 16.136 1.00 83.94 192 ASP A CA 1
ATOM 1627 C C . ASP A 1 192 ? -6.602 -13.454 14.673 1.0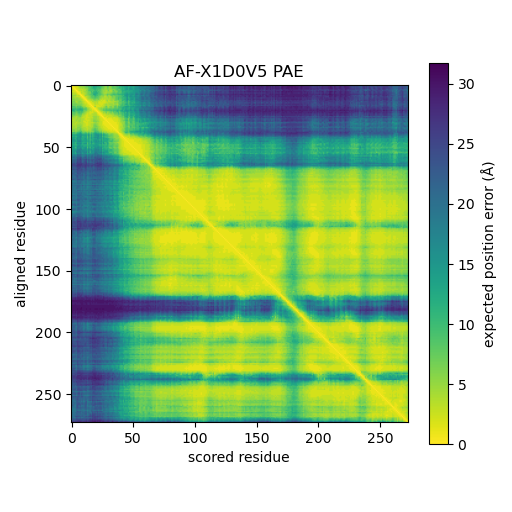0 83.94 192 ASP A C 1
ATOM 1629 O O . ASP A 1 192 ? -6.083 -14.151 13.801 1.00 83.94 192 ASP A O 1
ATOM 1633 N N . LYS A 1 193 ? -7.619 -12.641 14.360 1.00 89.88 193 LYS A N 1
ATOM 1634 C CA . LYS A 1 193 ? -8.108 -12.545 12.982 1.00 89.88 193 LYS A CA 1
ATOM 1635 C C . LYS A 1 193 ? -7.118 -11.769 12.117 1.00 89.88 193 LYS A C 1
ATOM 1637 O O . LYS A 1 193 ? -6.568 -10.765 12.581 1.00 89.88 193 LYS A O 1
ATOM 1642 N N . PRO A 1 194 ? -6.968 -12.147 10.837 1.00 94.25 194 PRO A N 1
ATOM 1643 C CA . PRO A 1 194 ? -6.125 -11.415 9.907 1.00 94.25 194 PRO A CA 1
ATOM 1644 C C . PRO A 1 194 ? -6.685 -10.012 9.657 1.00 94.25 194 PRO A C 1
ATOM 1646 O O . PRO A 1 194 ? -7.902 -9.820 9.553 1.00 94.25 194 PRO A O 1
ATOM 1649 N N . LYS A 1 195 ? -5.800 -9.018 9.538 1.00 94.00 195 LYS A N 1
ATOM 1650 C CA . LYS A 1 195 ? -6.190 -7.603 9.452 1.00 94.00 195 LYS A CA 1
ATOM 1651 C C . LYS A 1 195 ? -5.678 -6.933 8.186 1.00 94.00 195 LYS A C 1
ATOM 1653 O O . LYS A 1 195 ? -4.606 -7.250 7.669 1.00 94.00 195 LYS A O 1
ATOM 1658 N N . LEU A 1 196 ? -6.466 -5.983 7.696 1.00 97.31 196 LEU A N 1
ATOM 1659 C CA . LEU A 1 196 ? -6.037 -4.935 6.781 1.00 97.31 196 LEU A CA 1
ATOM 1660 C C . LEU A 1 196 ? -6.027 -3.614 7.554 1.00 97.31 196 LEU A C 1
ATOM 1662 O O . LEU A 1 196 ? -7.063 -3.154 8.032 1.00 97.31 196 LEU A O 1
ATOM 1666 N N . ILE A 1 197 ? -4.860 -2.993 7.660 1.00 95.75 197 ILE A N 1
ATOM 1667 C CA . ILE A 1 197 ? -4.683 -1.689 8.291 1.00 95.75 197 ILE A CA 1
ATOM 1668 C C . ILE A 1 197 ? -4.549 -0.658 7.180 1.00 95.75 197 ILE A C 1
ATOM 1670 O O . ILE A 1 197 ? -3.581 -0.661 6.424 1.00 95.75 197 ILE A O 1
ATOM 1674 N N . VAL A 1 198 ? -5.540 0.216 7.072 1.00 97.00 198 VAL A N 1
ATOM 1675 C CA . VAL A 1 198 ? -5.572 1.307 6.104 1.00 97.00 198 VAL A CA 1
ATOM 1676 C C . VAL A 1 198 ? -5.208 2.594 6.823 1.00 97.00 198 VAL A C 1
ATOM 1678 O O . VAL A 1 198 ? -5.825 2.948 7.824 1.00 97.00 198 VAL A O 1
ATOM 1681 N N . ILE A 1 199 ? -4.213 3.309 6.314 1.00 95.25 199 ILE A N 1
ATOM 1682 C CA . ILE A 1 199 ? -3.738 4.555 6.908 1.00 95.25 199 ILE A CA 1
ATOM 1683 C C . ILE A 1 199 ? -3.900 5.673 5.889 1.00 95.25 199 ILE A C 1
ATOM 1685 O O . ILE A 1 199 ? -3.113 5.794 4.952 1.00 95.25 199 ILE A O 1
ATOM 1689 N N . ASP A 1 200 ? -4.917 6.498 6.096 1.00 94.12 200 ASP A N 1
ATOM 1690 C CA . ASP A 1 200 ? -5.167 7.687 5.296 1.00 94.12 200 ASP A CA 1
ATOM 1691 C C . ASP A 1 200 ? -4.281 8.849 5.749 1.00 94.12 200 ASP A C 1
ATOM 1693 O O . ASP A 1 200 ? -4.025 9.030 6.941 1.00 94.12 200 ASP A O 1
ATOM 1697 N N . GLU A 1 201 ? -3.802 9.652 4.806 1.00 90.75 201 GLU A N 1
ATOM 1698 C CA . GLU A 1 201 ? -2.776 10.673 5.034 1.00 90.75 201 GLU A CA 1
ATOM 1699 C C . GLU A 1 201 ? -1.538 10.118 5.769 1.00 90.75 201 GLU A C 1
ATOM 1701 O O . GLU A 1 201 ? -1.072 10.682 6.770 1.00 90.75 201 GLU A O 1
ATOM 1706 N N . SER A 1 202 ? -0.993 9.002 5.264 1.00 89.31 202 SER A N 1
ATOM 1707 C CA . SER A 1 202 ? 0.135 8.267 5.867 1.00 89.31 202 SER A CA 1
ATOM 1708 C C . SER A 1 202 ? 1.402 9.106 6.040 1.00 89.31 202 SER A C 1
ATOM 1710 O O . SER A 1 202 ? 2.239 8.797 6.888 1.00 89.31 202 SER A O 1
ATOM 1712 N N . HIS A 1 203 ? 1.522 10.228 5.323 1.00 85.19 203 HIS A N 1
ATOM 1713 C CA . HIS A 1 203 ? 2.604 11.195 5.505 1.00 85.19 203 HIS A CA 1
ATOM 1714 C C . HIS A 1 203 ? 2.708 11.719 6.953 1.00 85.19 203 HIS A C 1
ATOM 1716 O O . HIS A 1 203 ? 3.757 12.234 7.344 1.00 85.19 203 HIS A O 1
ATOM 1722 N N . ASN A 1 204 ? 1.651 11.590 7.768 1.00 83.94 204 ASN A N 1
ATOM 1723 C CA . ASN A 1 204 ? 1.646 11.908 9.202 1.00 83.94 204 ASN A CA 1
ATOM 1724 C C . ASN A 1 204 ? 2.456 10.928 10.074 1.00 83.94 204 ASN A C 1
ATOM 1726 O O . ASN A 1 204 ? 2.639 11.198 11.264 1.00 83.94 204 ASN A O 1
ATOM 1730 N N . LEU A 1 205 ? 2.930 9.819 9.497 1.00 80.50 205 LEU A N 1
ATOM 1731 C CA . LEU A 1 205 ? 3.705 8.752 10.143 1.00 80.50 205 LEU A CA 1
ATOM 1732 C C . LEU A 1 205 ? 5.120 8.610 9.563 1.00 80.50 205 LEU A C 1
ATOM 1734 O O . LEU A 1 205 ? 5.770 7.589 9.735 1.00 80.50 205 LEU A O 1
ATOM 1738 N N . ARG A 1 206 ? 5.627 9.631 8.868 1.00 79.88 206 ARG A N 1
ATOM 1739 C CA . ARG A 1 206 ? 6.984 9.597 8.296 1.00 79.88 206 ARG A CA 1
ATOM 1740 C C . ARG A 1 206 ? 8.107 9.643 9.340 1.00 79.88 206 ARG A C 1
ATOM 1742 O O . ARG A 1 206 ? 9.225 9.244 9.044 1.00 79.88 206 ARG A O 1
ATOM 1749 N N . ASN A 1 207 ? 7.828 10.142 10.547 1.00 83.25 207 ASN A N 1
ATOM 1750 C CA . ASN A 1 207 ? 8.812 10.257 11.625 1.00 83.25 207 ASN A CA 1
ATOM 1751 C C . ASN A 1 207 ? 8.701 9.062 12.584 1.00 83.25 207 ASN A C 1
ATOM 1753 O O . ASN A 1 207 ? 7.776 9.015 13.401 1.00 83.25 207 ASN A O 1
ATOM 1757 N N . ASP A 1 208 ? 9.668 8.148 12.507 1.00 81.00 208 ASP A N 1
ATOM 1758 C CA . ASP A 1 208 ? 9.768 6.948 13.346 1.00 81.00 208 ASP A CA 1
ATOM 1759 C C . ASP A 1 208 ? 10.035 7.250 14.826 1.00 81.00 208 ASP A C 1
ATOM 1761 O O . ASP A 1 208 ? 9.726 6.429 15.681 1.00 81.00 208 ASP A O 1
ATOM 1765 N N . LYS A 1 209 ? 10.522 8.454 15.152 1.00 83.56 209 LYS A N 1
ATOM 1766 C CA . LYS A 1 209 ? 10.716 8.919 16.538 1.00 83.56 209 LYS A CA 1
ATOM 1767 C C . LYS A 1 209 ? 9.467 9.536 17.164 1.00 83.56 209 LYS A C 1
ATOM 1769 O O . LYS A 1 209 ? 9.515 10.017 18.294 1.00 83.56 209 LYS A O 1
ATOM 1774 N N . SER A 1 210 ? 8.367 9.638 16.420 1.00 85.44 21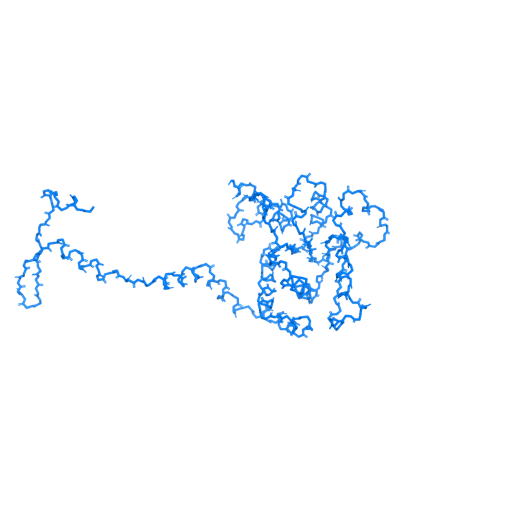0 SER A N 1
ATOM 1775 C CA . SER A 1 210 ? 7.131 10.182 16.980 1.00 85.44 210 SER A CA 1
ATOM 1776 C C . SER A 1 210 ? 6.439 9.136 17.853 1.00 85.44 210 SER A C 1
ATOM 1778 O O . SER A 1 210 ? 6.291 7.994 17.427 1.00 85.44 210 SER A O 1
ATOM 1780 N N . LYS A 1 211 ? 5.923 9.543 19.023 1.00 82.62 211 LYS A N 1
ATOM 1781 C CA . LYS A 1 211 ? 5.116 8.667 19.901 1.00 82.62 211 LYS A CA 1
ATOM 1782 C C . LYS A 1 211 ? 3.987 7.962 19.145 1.00 82.62 211 LYS A C 1
ATOM 1784 O O . LYS A 1 211 ? 3.702 6.800 19.379 1.00 82.62 211 LYS A O 1
ATOM 1789 N N . ARG A 1 212 ? 3.381 8.668 18.185 1.00 83.75 212 ARG A N 1
ATOM 1790 C CA . ARG A 1 212 ? 2.349 8.128 17.296 1.00 83.75 212 ARG A CA 1
ATOM 1791 C C . ARG A 1 212 ? 2.842 6.920 16.498 1.00 83.75 212 ARG A C 1
ATOM 1793 O O . ARG A 1 212 ? 2.124 5.933 16.389 1.00 83.75 212 ARG A O 1
ATOM 1800 N N . TYR A 1 213 ? 4.011 7.042 15.871 1.00 88.38 213 TYR A N 1
ATOM 1801 C CA . TYR A 1 213 ? 4.589 5.962 15.077 1.00 88.38 213 TYR A CA 1
ATOM 1802 C C . TYR A 1 213 ? 4.943 4.774 15.968 1.00 88.38 213 TYR A C 1
ATOM 1804 O O . TYR A 1 213 ? 4.615 3.644 15.623 1.00 88.38 213 TYR A O 1
ATOM 1812 N N . GLU A 1 214 ? 5.574 5.048 17.111 1.00 87.19 214 GLU A N 1
ATOM 1813 C CA . GLU A 1 214 ? 5.933 4.036 18.103 1.00 87.19 214 GLU A CA 1
ATOM 1814 C C . GLU A 1 214 ? 4.699 3.253 18.549 1.00 87.19 214 GLU A C 1
ATOM 1816 O O . GLU A 1 214 ? 4.662 2.045 18.363 1.00 87.19 214 GLU A O 1
ATOM 1821 N N . LEU A 1 215 ? 3.644 3.944 18.982 1.00 83.88 215 LEU A N 1
ATOM 1822 C CA . LEU A 1 215 ? 2.398 3.328 19.426 1.00 83.88 215 LEU A CA 1
ATOM 1823 C C . LEU A 1 215 ? 1.726 2.494 18.328 1.00 83.88 215 LEU A C 1
ATOM 1825 O O . LEU A 1 215 ? 1.292 1.371 18.570 1.00 83.88 215 LEU A O 1
ATOM 1829 N N . LEU A 1 216 ? 1.658 3.009 17.095 1.00 87.56 216 LEU A N 1
ATOM 1830 C CA . LEU A 1 216 ? 1.145 2.232 15.965 1.00 87.56 216 LEU A CA 1
ATOM 1831 C C . LEU A 1 216 ? 1.963 0.951 15.762 1.00 87.56 216 LEU A C 1
ATOM 1833 O O . LEU A 1 216 ? 1.394 -0.117 15.543 1.00 87.56 216 LEU A O 1
ATOM 1837 N N . MET A 1 217 ? 3.288 1.055 15.823 1.00 90.56 217 MET A N 1
ATOM 1838 C CA . MET A 1 217 ? 4.175 -0.082 15.637 1.00 90.56 217 MET A CA 1
ATOM 1839 C C . MET A 1 217 ? 4.002 -1.117 16.751 1.00 90.56 217 MET A C 1
ATOM 1841 O O . MET A 1 217 ? 3.736 -2.281 16.462 1.00 90.56 217 MET A O 1
ATOM 1845 N N . THR A 1 218 ? 4.119 -0.700 18.008 1.00 87.06 218 THR A N 1
ATOM 1846 C CA . THR A 1 218 ? 4.189 -1.604 19.160 1.00 87.06 218 THR A CA 1
ATOM 1847 C C . THR A 1 218 ? 2.823 -2.129 19.579 1.00 87.06 218 THR A C 1
ATOM 1849 O O . THR A 1 218 ? 2.696 -3.307 19.901 1.00 87.06 218 THR A O 1
ATOM 1852 N N . ASP A 1 219 ? 1.785 -1.290 19.559 1.00 82.38 219 ASP A N 1
ATOM 1853 C CA . ASP A 1 219 ? 0.474 -1.641 20.116 1.00 82.38 219 ASP A CA 1
ATOM 1854 C C . ASP A 1 219 ? -0.531 -2.136 19.083 1.00 82.38 219 ASP A C 1
ATOM 1856 O O . ASP A 1 219 ? -1.548 -2.720 19.455 1.00 82.38 219 ASP A O 1
ATOM 1860 N N . ILE A 1 220 ? -0.260 -1.932 17.795 1.00 84.31 220 ILE A N 1
ATOM 1861 C CA . ILE A 1 220 ? -1.157 -2.369 16.725 1.00 84.31 220 ILE A CA 1
ATOM 1862 C C . ILE A 1 220 ? -0.427 -3.329 15.790 1.00 84.31 220 ILE A C 1
ATOM 1864 O O . ILE A 1 220 ? -0.869 -4.461 15.630 1.00 84.31 220 ILE A O 1
ATOM 1868 N N . LEU A 1 221 ? 0.685 -2.929 15.172 1.00 89.69 221 LEU A N 1
ATOM 1869 C CA . LEU A 1 221 ? 1.315 -3.754 14.137 1.00 89.69 221 LEU A CA 1
ATOM 1870 C C . LEU A 1 221 ? 1.980 -5.011 14.712 1.00 89.69 221 LEU A C 1
ATOM 1872 O O . LEU A 1 221 ? 1.729 -6.103 14.215 1.00 89.69 221 LEU A O 1
ATOM 1876 N N . GLN A 1 222 ? 2.786 -4.887 15.765 1.00 89.94 222 GLN A N 1
ATOM 1877 C CA . GLN A 1 222 ? 3.543 -6.009 16.340 1.00 89.94 222 GLN A CA 1
ATOM 1878 C C . GLN A 1 222 ? 2.699 -6.956 17.204 1.00 89.94 222 GLN A C 1
ATOM 1880 O O . GLN A 1 222 ? 3.104 -8.090 17.434 1.00 89.94 222 GLN A O 1
ATOM 1885 N N . LYS A 1 223 ? 1.514 -6.525 17.656 1.00 87.31 223 LYS A N 1
ATOM 1886 C CA . LYS A 1 223 ? 0.574 -7.366 18.421 1.00 87.31 223 LYS A CA 1
ATOM 1887 C C . LYS A 1 223 ? -0.302 -8.272 17.550 1.00 87.31 223 LYS A C 1
ATOM 1889 O O . LYS A 1 223 ? -1.116 -9.013 18.087 1.00 87.31 223 LYS A O 1
ATOM 1894 N N . ASN A 1 224 ? -0.171 -8.198 16.228 1.00 87.12 224 ASN A N 1
ATOM 1895 C CA . ASN A 1 224 ? -0.950 -8.992 15.284 1.00 87.12 224 ASN A CA 1
ATOM 1896 C C . ASN A 1 224 ? -0.020 -9.758 14.350 1.00 87.12 224 ASN A C 1
ATOM 1898 O O . ASN A 1 224 ? 0.909 -9.173 13.810 1.00 87.12 224 ASN A O 1
ATOM 1902 N N . GLU A 1 225 ? -0.294 -11.037 14.106 1.00 86.38 225 GLU A N 1
ATOM 1903 C CA . GLU A 1 225 ? 0.569 -11.865 13.255 1.00 86.38 225 GLU A CA 1
ATOM 1904 C C . GLU A 1 225 ? 0.305 -11.639 11.757 1.00 86.38 225 GLU A C 1
ATOM 1906 O O . GLU A 1 225 ? 1.214 -11.280 11.013 1.00 86.38 225 GLU A O 1
ATOM 1911 N N . ASP A 1 226 ? -0.945 -11.793 11.298 1.00 92.00 226 ASP A N 1
ATOM 1912 C CA . ASP A 1 226 ? -1.298 -11.635 9.880 1.00 92.00 226 ASP A CA 1
ATOM 1913 C C . ASP A 1 226 ? -1.884 -10.250 9.590 1.00 92.00 226 ASP A C 1
ATOM 1915 O O . ASP A 1 226 ? -3.105 -10.035 9.590 1.00 92.00 226 ASP A O 1
ATOM 1919 N N . ILE A 1 227 ? -0.996 -9.303 9.295 1.00 93.88 227 ILE A N 1
ATOM 1920 C CA . ILE A 1 227 ? -1.380 -7.951 8.901 1.00 93.88 227 ILE A CA 1
ATOM 1921 C C . ILE A 1 227 ? -0.997 -7.626 7.462 1.00 93.88 227 ILE A C 1
ATOM 1923 O O . ILE A 1 227 ? 0.023 -8.058 6.926 1.00 93.88 227 ILE A O 1
ATOM 1927 N N . LYS A 1 228 ? -1.824 -6.787 6.844 1.00 97.06 228 LYS A N 1
ATOM 1928 C CA . LYS A 1 228 ? -1.512 -6.100 5.593 1.00 97.06 228 LYS A CA 1
ATOM 1929 C C . LYS A 1 228 ? -1.700 -4.605 5.790 1.00 97.06 228 LYS A C 1
ATOM 1931 O O . LYS A 1 228 ? -2.704 -4.197 6.369 1.00 97.06 228 LYS A O 1
ATOM 1936 N N . VAL A 1 229 ? -0.760 -3.792 5.317 1.00 97.31 229 VAL A N 1
ATOM 1937 C CA . VAL A 1 229 ? -0.762 -2.339 5.538 1.00 97.31 229 VAL A CA 1
ATOM 1938 C C . VAL A 1 229 ? -0.932 -1.593 4.217 1.00 97.31 229 VAL A C 1
ATOM 1940 O O . VAL A 1 229 ? -0.065 -1.629 3.348 1.00 97.31 229 VAL A O 1
ATOM 1943 N N . LEU A 1 230 ? -2.048 -0.881 4.073 1.00 97.81 230 LEU A N 1
ATOM 1944 C CA . LEU A 1 230 ? -2.326 -0.003 2.941 1.00 97.81 230 LEU A CA 1
ATOM 1945 C C . LEU A 1 230 ? -2.145 1.457 3.363 1.00 97.81 230 LEU A C 1
ATOM 1947 O O . LEU A 1 230 ? -2.908 1.983 4.171 1.00 97.81 230 LEU A O 1
ATOM 1951 N N . LEU A 1 231 ? -1.160 2.131 2.780 1.00 96.06 231 LEU A N 1
ATOM 1952 C CA . LEU A 1 231 ? -0.887 3.544 3.029 1.00 96.06 231 LEU A CA 1
ATOM 1953 C C . LEU A 1 231 ? -1.505 4.398 1.922 1.00 96.06 231 LEU A C 1
ATOM 1955 O O . LEU A 1 231 ? -1.255 4.153 0.744 1.00 96.06 231 LEU A O 1
ATOM 1959 N N . LEU A 1 232 ? -2.287 5.413 2.281 1.00 94.62 232 LEU A N 1
ATOM 1960 C CA . LEU A 1 232 ? -2.846 6.379 1.337 1.00 94.62 232 LEU A CA 1
ATOM 1961 C C . LEU A 1 232 ? -2.180 7.734 1.574 1.00 94.62 232 LEU A C 1
ATOM 1963 O O . LEU A 1 232 ? -2.244 8.288 2.673 1.00 94.62 232 LEU A O 1
ATOM 1967 N N . SER A 1 233 ? -1.558 8.297 0.541 1.00 88.62 233 SER A N 1
ATOM 1968 C CA . SER A 1 233 ? -1.004 9.650 0.613 1.00 88.62 233 SER A CA 1
ATOM 1969 C C . SER A 1 233 ? -0.908 10.258 -0.775 1.00 88.62 233 SER A C 1
ATOM 1971 O O . SER A 1 233 ? -0.493 9.595 -1.712 1.00 88.62 233 SER A O 1
ATOM 1973 N N . ALA A 1 234 ? -1.252 11.536 -0.922 1.00 81.50 234 ALA A N 1
ATOM 1974 C CA . ALA A 1 234 ? -0.947 12.259 -2.160 1.00 81.50 234 ALA A CA 1
ATOM 1975 C C . ALA A 1 234 ? 0.545 12.608 -2.291 1.00 81.50 234 ALA A C 1
ATOM 1977 O O . ALA A 1 234 ? 1.013 12.959 -3.369 1.00 81.50 234 ALA A O 1
ATOM 1978 N N . THR A 1 235 ? 1.277 12.553 -1.180 1.00 75.06 235 THR A N 1
ATOM 1979 C CA . THR A 1 235 ? 2.664 13.000 -1.052 1.00 75.06 235 THR A CA 1
ATOM 1980 C C . THR A 1 235 ? 3.415 12.020 -0.149 1.00 75.06 235 THR A C 1
ATOM 1982 O O . THR A 1 235 ? 3.632 12.281 1.037 1.00 75.06 235 THR A O 1
ATOM 1985 N N . PRO A 1 236 ? 3.770 10.824 -0.652 1.00 58.69 236 PRO A N 1
ATOM 1986 C CA . PRO A 1 236 ? 4.510 9.850 0.151 1.00 58.69 236 PRO A CA 1
ATOM 1987 C C . PRO A 1 236 ? 5.935 10.331 0.472 1.00 58.69 236 PRO A C 1
ATOM 1989 O O . PRO A 1 236 ? 6.510 9.886 1.462 1.00 58.69 236 PRO A O 1
ATOM 1992 N N . ILE A 1 237 ? 6.477 11.254 -0.333 1.00 62.53 237 ILE A N 1
ATOM 1993 C CA . ILE A 1 237 ? 7.800 11.871 -0.191 1.00 62.53 237 ILE A CA 1
ATOM 1994 C C . ILE A 1 237 ? 7.600 13.363 0.042 1.00 62.53 237 ILE A C 1
ATOM 1996 O O . ILE A 1 237 ? 6.871 14.002 -0.716 1.00 62.53 237 ILE A O 1
ATOM 2000 N N . ASN A 1 238 ? 8.249 13.914 1.066 1.00 61.28 238 ASN A N 1
ATOM 2001 C CA . ASN A 1 238 ? 8.302 15.361 1.262 1.00 61.28 238 ASN A CA 1
ATOM 2002 C C . ASN A 1 238 ? 9.754 15.849 1.257 1.00 61.28 238 ASN A C 1
ATOM 2004 O O . ASN A 1 238 ? 10.148 16.562 0.342 1.00 61.28 238 ASN A O 1
ATOM 2008 N N . ASN A 1 239 ? 10.569 15.398 2.218 1.00 61.00 239 ASN A N 1
ATOM 2009 C CA . ASN A 1 239 ? 11.882 16.002 2.455 1.00 61.00 239 ASN A CA 1
ATOM 2010 C C . ASN A 1 239 ? 13.058 15.053 2.207 1.00 61.00 239 ASN A C 1
ATOM 2012 O O . ASN A 1 239 ? 14.135 15.514 1.840 1.00 61.00 239 ASN A O 1
ATOM 2016 N N . SER A 1 240 ? 12.899 13.744 2.435 1.00 72.19 240 SER A N 1
ATOM 2017 C CA . SER A 1 240 ? 14.006 12.795 2.259 1.00 72.19 240 SER A CA 1
ATOM 2018 C C . SER A 1 240 ? 13.539 11.370 1.968 1.00 72.19 240 SER A C 1
ATOM 2020 O O . SER A 1 240 ? 12.421 10.986 2.306 1.00 72.19 240 SER A O 1
ATOM 2022 N N . LEU A 1 241 ? 14.431 10.549 1.408 1.00 78.94 241 LEU A N 1
ATOM 2023 C CA . LEU A 1 241 ? 14.192 9.113 1.217 1.00 78.94 241 LEU A CA 1
ATOM 2024 C C . LEU A 1 241 ? 13.936 8.368 2.543 1.00 78.94 241 LEU A C 1
ATOM 2026 O O . LEU A 1 241 ? 13.244 7.349 2.554 1.00 78.94 241 LEU A O 1
ATOM 2030 N N . ASN A 1 242 ? 14.399 8.915 3.674 1.00 77.62 242 ASN A N 1
ATOM 2031 C CA . ASN A 1 242 ? 14.105 8.375 5.003 1.00 77.62 242 ASN A CA 1
ATOM 2032 C C . ASN A 1 242 ? 12.604 8.424 5.345 1.00 77.62 242 ASN A C 1
ATOM 2034 O O . ASN A 1 242 ? 12.124 7.552 6.070 1.00 77.62 242 ASN A O 1
ATOM 2038 N N . ASP A 1 243 ? 11.850 9.380 4.787 1.00 76.31 243 ASP A N 1
ATOM 2039 C CA . ASP A 1 243 ? 10.397 9.479 4.995 1.00 76.31 243 ASP A CA 1
ATOM 2040 C C . ASP A 1 243 ? 9.660 8.264 4.399 1.00 76.31 243 ASP A C 1
ATOM 2042 O O . ASP A 1 243 ? 8.664 7.787 4.951 1.00 76.31 243 ASP A O 1
ATOM 2046 N N . ILE A 1 244 ? 10.156 7.738 3.274 1.00 82.31 244 ILE A N 1
ATOM 2047 C CA . ILE A 1 244 ? 9.620 6.518 2.658 1.00 82.31 244 ILE A CA 1
ATOM 2048 C C . ILE A 1 244 ? 10.074 5.290 3.437 1.00 82.31 244 ILE A C 1
ATOM 2050 O O . ILE A 1 244 ? 9.273 4.390 3.675 1.00 82.31 244 ILE A O 1
ATOM 2054 N N . ARG A 1 245 ? 11.343 5.252 3.863 1.00 87.94 245 ARG A N 1
ATOM 2055 C CA . ARG A 1 245 ? 11.896 4.126 4.626 1.00 87.94 245 ARG A CA 1
ATOM 2056 C C . ARG A 1 245 ? 11.015 3.777 5.823 1.00 87.94 245 ARG A C 1
ATOM 2058 O O . ARG A 1 245 ? 10.684 2.614 6.027 1.00 87.94 245 ARG A O 1
ATOM 2065 N N . ASN A 1 246 ? 10.593 4.786 6.581 1.00 87.50 246 ASN A N 1
ATOM 2066 C CA . ASN A 1 246 ? 9.741 4.585 7.750 1.00 87.50 246 ASN A CA 1
ATOM 2067 C C . ASN A 1 246 ? 8.338 4.081 7.370 1.00 87.50 246 ASN A C 1
ATOM 2069 O O . ASN A 1 246 ? 7.776 3.239 8.060 1.00 87.50 246 ASN A O 1
ATOM 2073 N N . GLN A 1 247 ? 7.798 4.497 6.224 1.00 89.12 247 GLN A N 1
ATOM 2074 C CA . GLN A 1 247 ? 6.552 3.932 5.699 1.00 89.12 247 GLN A CA 1
ATOM 2075 C C . GLN A 1 247 ? 6.708 2.465 5.276 1.00 89.12 247 GLN A C 1
ATOM 2077 O O . GLN A 1 247 ? 5.836 1.651 5.571 1.00 89.12 247 GLN A O 1
ATOM 2082 N N . PHE A 1 248 ? 7.829 2.095 4.654 1.00 91.31 248 PHE A N 1
ATOM 2083 C CA . PHE A 1 248 ? 8.113 0.697 4.326 1.00 91.31 248 PHE A CA 1
ATOM 2084 C C . PHE A 1 248 ? 8.309 -0.174 5.565 1.00 91.31 248 PHE A C 1
ATOM 2086 O O . PHE A 1 248 ? 7.888 -1.328 5.545 1.00 91.31 248 PHE A O 1
ATOM 2093 N N . LYS A 1 249 ? 8.881 0.362 6.651 1.00 92.06 249 LYS A N 1
ATOM 2094 C CA . LYS A 1 249 ? 8.990 -0.351 7.933 1.00 92.06 249 LYS A CA 1
ATOM 2095 C C . LYS A 1 249 ? 7.629 -0.727 8.517 1.00 92.06 249 LYS A C 1
ATOM 2097 O O . LYS A 1 249 ? 7.508 -1.814 9.071 1.00 92.06 249 LYS A O 1
ATOM 2102 N N . LEU A 1 250 ? 6.609 0.127 8.380 1.00 92.19 250 LEU A N 1
ATOM 2103 C CA . LEU A 1 250 ? 5.251 -0.183 8.854 1.00 92.19 250 LEU A CA 1
ATOM 2104 C C . LEU A 1 250 ? 4.688 -1.449 8.191 1.00 92.19 250 LEU A C 1
ATOM 2106 O O . LEU A 1 250 ? 4.028 -2.245 8.848 1.00 92.19 250 LEU A O 1
ATOM 2110 N N . MET A 1 251 ? 4.982 -1.665 6.909 1.00 93.12 251 MET A N 1
ATOM 2111 C CA . MET A 1 251 ? 4.482 -2.819 6.147 1.00 93.12 251 MET A CA 1
ATOM 2112 C C . MET A 1 251 ? 5.096 -4.154 6.573 1.00 93.12 251 MET A C 1
ATOM 2114 O O . MET A 1 251 ? 4.500 -5.200 6.342 1.00 93.12 251 MET A O 1
ATOM 2118 N N . VAL A 1 252 ? 6.281 -4.110 7.183 1.00 92.69 252 VAL A N 1
ATOM 2119 C CA . VAL A 1 252 ? 7.018 -5.283 7.676 1.00 92.69 252 VAL A CA 1
ATOM 2120 C C . VAL A 1 252 ? 7.097 -5.303 9.200 1.00 92.69 252 VAL A C 1
ATOM 2122 O O . VAL A 1 252 ? 7.987 -5.926 9.763 1.00 92.69 252 VAL A O 1
ATOM 2125 N N . GLN A 1 253 ? 6.201 -4.586 9.888 1.00 92.06 253 GLN A N 1
ATOM 2126 C CA . GLN A 1 253 ? 6.108 -4.591 11.359 1.00 92.06 253 GLN A CA 1
ATOM 2127 C C . GLN A 1 253 ? 7.421 -4.203 12.067 1.00 92.06 253 GLN A C 1
ATOM 2129 O O . GLN A 1 253 ? 7.698 -4.613 13.196 1.00 92.06 253 GLN A O 1
ATOM 2134 N N . GLY A 1 254 ? 8.241 -3.386 11.400 1.00 90.12 254 GLY A N 1
ATOM 2135 C CA . GLY A 1 254 ? 9.546 -2.964 11.899 1.00 90.12 254 GLY A CA 1
ATOM 2136 C C . GLY A 1 254 ? 10.665 -3.991 11.716 1.00 90.12 254 GLY A C 1
ATOM 2137 O O . GLY A 1 254 ? 11.792 -3.694 12.108 1.00 90.12 254 GLY A O 1
ATOM 2138 N N . ASP A 1 255 ? 10.404 -5.146 11.095 1.00 90.81 255 ASP A N 1
ATOM 2139 C CA . ASP A 1 255 ? 11.449 -6.105 10.747 1.00 90.81 255 ASP A CA 1
ATOM 2140 C C . ASP A 1 255 ? 12.398 -5.500 9.708 1.00 90.81 255 ASP A C 1
ATOM 2142 O O . ASP A 1 255 ? 12.062 -5.279 8.541 1.00 90.81 255 ASP A O 1
ATOM 2146 N N . VAL A 1 256 ? 13.632 -5.253 10.141 1.00 90.62 256 VAL A N 1
ATOM 2147 C CA . VAL A 1 256 ? 14.683 -4.694 9.293 1.00 90.62 256 VAL A CA 1
ATOM 2148 C C . VAL A 1 256 ? 15.042 -5.604 8.118 1.00 90.62 256 VAL A C 1
ATOM 2150 O O . VAL A 1 256 ? 15.552 -5.098 7.116 1.00 90.62 256 VAL A O 1
ATOM 2153 N N . ARG A 1 257 ? 14.766 -6.913 8.218 1.00 91.25 257 ARG A N 1
ATOM 2154 C CA . ARG A 1 257 ? 14.988 -7.921 7.170 1.00 91.25 257 ARG A CA 1
ATOM 2155 C C . ARG A 1 257 ? 13.707 -8.345 6.454 1.00 91.25 257 ARG A C 1
ATOM 2157 O O . ARG A 1 257 ? 13.777 -9.221 5.597 1.00 91.25 257 ARG A O 1
ATOM 2164 N N . GLY A 1 258 ? 12.565 -7.704 6.713 1.00 88.81 258 GLY A N 1
ATOM 2165 C CA . GLY A 1 258 ? 11.265 -8.145 6.186 1.00 88.81 258 GLY A CA 1
ATOM 2166 C C . GLY A 1 258 ? 11.135 -8.138 4.653 1.00 88.81 258 GLY A C 1
ATOM 2167 O O . GLY A 1 258 ? 10.166 -8.658 4.101 1.00 88.81 258 GLY A O 1
ATOM 2168 N N . TYR A 1 259 ? 12.117 -7.567 3.949 1.00 91.44 259 TYR A N 1
ATOM 2169 C CA . TYR A 1 259 ? 12.213 -7.550 2.490 1.00 91.44 259 TYR A CA 1
ATOM 2170 C C . TYR A 1 259 ? 13.351 -8.422 1.930 1.00 91.44 259 TYR A C 1
ATOM 2172 O O . TYR A 1 259 ? 13.533 -8.449 0.713 1.00 91.44 259 TYR A O 1
ATOM 2180 N N . ASP A 1 260 ? 14.116 -9.131 2.763 1.00 90.50 260 ASP A N 1
ATOM 2181 C CA . ASP A 1 260 ? 15.266 -9.931 2.321 1.00 90.50 260 ASP A CA 1
ATOM 2182 C C . ASP A 1 260 ? 14.811 -11.085 1.419 1.00 90.50 260 ASP A C 1
ATOM 2184 O O . ASP A 1 260 ? 15.186 -11.154 0.253 1.00 90.50 260 ASP A O 1
ATOM 2188 N N . GLU A 1 261 ? 13.877 -11.913 1.889 1.00 87.12 261 GLU A N 1
ATOM 2189 C CA . GLU A 1 261 ? 13.372 -13.054 1.112 1.00 87.12 261 GLU A CA 1
ATOM 2190 C C . GLU A 1 261 ? 12.648 -12.635 -0.177 1.00 87.12 261 GLU A C 1
ATOM 2192 O O . GLU A 1 261 ? 12.742 -13.307 -1.201 1.00 87.12 261 GLU A O 1
ATOM 2197 N N . LYS A 1 262 ? 11.915 -11.513 -0.138 1.00 85.75 262 LYS A N 1
ATOM 2198 C CA . LYS A 1 262 ? 11.024 -11.089 -1.234 1.00 85.75 262 LYS A CA 1
ATOM 2199 C C . LYS A 1 262 ? 11.694 -10.181 -2.263 1.00 85.75 262 LYS A C 1
ATOM 2201 O O . LYS A 1 262 ? 11.253 -10.149 -3.410 1.00 85.75 262 LYS A O 1
ATOM 2206 N N . LEU A 1 263 ? 12.679 -9.384 -1.844 1.00 86.31 263 LEU A N 1
ATOM 2207 C CA . LEU A 1 263 ? 13.322 -8.342 -2.657 1.00 86.31 263 LEU A CA 1
ATOM 2208 C C . LEU A 1 263 ? 14.861 -8.360 -2.567 1.00 86.31 263 LEU A C 1
ATOM 2210 O O . LEU A 1 263 ? 15.503 -7.538 -3.215 1.00 86.31 263 LEU A O 1
ATOM 2214 N N . GLY A 1 264 ? 15.469 -9.245 -1.770 1.00 88.56 264 GLY A N 1
ATOM 2215 C CA . GLY A 1 264 ? 16.921 -9.287 -1.546 1.00 88.56 264 GLY A CA 1
ATOM 2216 C C . GLY A 1 264 ? 17.456 -8.133 -0.690 1.00 88.56 264 GLY A C 1
ATOM 2217 O O . GLY A 1 264 ? 18.665 -7.887 -0.645 1.00 88.56 264 GLY A O 1
ATOM 2218 N N . VAL A 1 265 ? 16.569 -7.381 -0.032 1.00 89.44 265 VAL A N 1
ATOM 2219 C CA . VAL A 1 265 ? 16.942 -6.232 0.798 1.00 89.44 265 VAL A CA 1
ATOM 2220 C C . VAL A 1 265 ? 17.280 -6.715 2.208 1.00 89.44 265 VAL A C 1
ATOM 2222 O O . VAL A 1 265 ? 16.422 -6.781 3.085 1.00 89.44 265 VAL A O 1
ATOM 2225 N N . LYS A 1 266 ? 18.564 -7.012 2.432 1.00 90.25 266 LYS A N 1
ATOM 2226 C CA . LYS A 1 266 ? 19.077 -7.562 3.702 1.00 90.25 266 LYS A CA 1
ATOM 2227 C C . LYS A 1 266 ? 18.809 -6.696 4.928 1.00 90.25 266 LYS A C 1
ATOM 2229 O O . LYS A 1 266 ? 18.724 -7.214 6.038 1.00 90.25 266 LYS A O 1
ATOM 2234 N N . ASN A 1 267 ? 18.806 -5.374 4.764 1.00 90.00 267 ASN A N 1
ATOM 2235 C CA . ASN A 1 267 ? 18.544 -4.454 5.862 1.00 90.00 267 ASN A CA 1
ATOM 2236 C C . ASN A 1 267 ? 17.998 -3.117 5.345 1.00 90.00 267 ASN A C 1
ATOM 2238 O O . ASN A 1 267 ? 18.704 -2.347 4.684 1.00 90.00 267 ASN A O 1
ATOM 2242 N N . ILE A 1 268 ? 16.747 -2.822 5.690 1.00 88.25 268 ILE A N 1
ATOM 2243 C CA . ILE A 1 268 ? 16.059 -1.609 5.248 1.00 88.25 268 ILE A CA 1
ATOM 2244 C C . ILE A 1 268 ? 16.676 -0.314 5.802 1.00 88.25 268 ILE A C 1
ATOM 2246 O O . ILE A 1 268 ? 16.634 0.716 5.129 1.00 88.25 268 ILE A O 1
ATOM 2250 N N . ASP A 1 269 ? 17.307 -0.348 6.980 1.00 86.12 269 ASP A N 1
ATOM 2251 C CA . ASP A 1 269 ? 17.914 0.838 7.595 1.00 86.12 269 ASP A CA 1
ATOM 2252 C C . ASP A 1 269 ? 19.087 1.383 6.791 1.00 86.12 269 ASP A C 1
ATOM 2254 O O . ASP A 1 269 ? 19.273 2.599 6.726 1.00 86.12 269 ASP A O 1
ATOM 2258 N N . TYR A 1 270 ? 19.834 0.493 6.136 1.00 84.88 270 TYR A N 1
ATOM 2259 C CA . TYR A 1 270 ? 21.002 0.844 5.329 1.00 84.88 270 TYR A CA 1
ATOM 2260 C C . TYR A 1 270 ? 20.704 1.007 3.837 1.00 84.88 270 TYR A C 1
ATOM 2262 O O . TYR A 1 270 ? 21.614 1.346 3.084 1.00 84.88 270 TYR A O 1
ATOM 2270 N N . SER A 1 271 ? 19.460 0.768 3.415 1.00 80.00 271 SER A N 1
ATOM 2271 C CA . SER A 1 271 ? 19.066 0.780 2.000 1.00 80.00 271 SER A CA 1
ATOM 2272 C C . SER A 1 271 ? 18.803 2.184 1.449 1.00 80.00 271 SER A C 1
ATOM 2274 O O . SER A 1 271 ? 18.864 2.392 0.242 1.00 80.00 271 SER A O 1
ATOM 2276 N N . PHE A 1 272 ? 18.549 3.154 2.328 1.00 69.56 272 PHE A N 1
ATOM 2277 C CA . PHE A 1 272 ? 18.341 4.557 1.978 1.00 69.56 272 PHE A CA 1
ATOM 2278 C C . PHE A 1 272 ? 19.448 5.376 2.657 1.00 69.56 272 PHE A C 1
ATOM 2280 O O . PHE A 1 272 ? 19.352 5.672 3.848 1.00 69.56 272 PHE A O 1
ATOM 2287 N N . ARG A 1 273 ? 20.533 5.651 1.925 1.00 59.41 273 ARG A N 1
ATOM 2288 C CA . ARG A 1 273 ? 21.643 6.522 2.344 1.00 59.41 273 ARG A CA 1
ATOM 2289 C C . ARG A 1 273 ? 21.663 7.785 1.501 1.00 59.41 273 ARG A C 1
ATOM 2291 O O . ARG A 1 273 ? 21.384 7.663 0.289 1.00 59.41 273 ARG A O 1
#

Sequence (273 aa):
FENLWKKPQAHKDKTIIFNDGSKEKIDFKQYLINEIEQIFVQYTPGEIYYKVLFELFGNQILDEQNDPEFNRQIGRLENSVIYNVLYEFQKKGALSLIKMLQKYNGAILADAVGLGKTWTALAVIKFFQLQGRETLLLCPKKLEANWNRYKKHQESRFEKDQLDYFIRFHTDMIDERLERYNDRADKYFTNDKPKLIVIDESHNLRNDKSKRYELLMTDILQKNEDIKVLLLSATPINNSLNDIRNQFKLMVQGDVRGYDEKLGVKNIDYSFR

Radius of gyration: 28.25 Å; Cα contacts (8 Å, |Δi|>4): 349; chains: 1; bounding box: 80×35×85 Å

Solvent-accessible surface area (backbone atoms only — not comparable to full-atom values): 15387 Å² total; per-residue (Å²): 116,78,70,60,70,72,39,90,87,44,70,64,63,37,78,50,74,48,98,89,70,49,74,46,79,42,53,29,66,62,50,52,50,54,58,50,52,75,71,54,79,86,73,52,75,66,55,52,50,52,49,51,47,39,73,76,44,40,64,62,57,59,58,60,77,72,41,70,64,60,53,54,55,47,54,59,37,60,72,32,56,58,46,67,71,46,53,72,69,42,47,53,48,27,53,51,42,50,51,34,30,70,76,60,20,26,33,73,49,60,57,58,84,87,76,46,63,68,59,34,48,49,37,41,49,49,47,44,43,76,71,67,29,48,37,42,37,37,29,52,70,90,48,46,68,71,55,53,44,57,28,48,93,50,81,31,96,41,41,92,58,52,35,70,68,48,81,46,39,66,67,50,44,68,68,74,46,66,73,76,51,88,62,75,49,67,63,73,48,57,43,92,68,40,36,37,40,35,29,44,60,38,55,82,44,29,51,68,87,36,62,40,36,43,43,46,45,60,67,41,43,60,54,36,87,56,57,27,32,41,33,30,22,60,51,61,62,87,89,47,68,60,32,41,49,38,51,55,29,62,28,39,55,62,44,50,46,65,38,24,91,83,70,69,39,69,42,55,79,75,70,64,123

Nearest PDB structures (foldseek):
  7v3x-assembly4_S  TM=5.570E-01  e=3.865E-03  Synechococcus elongatus PCC 7942 = FACHB-805
  7xex-assembly3_C  TM=6.478E-01  e=9.595E-01  Pseudomonas aeruginosa
  7xf0-assembly2_A  TM=6.568E-01  e=1.219E+00  Pseudomonas aeruginosa
  7xg4-assembly1_L  TM=3.806E-01  e=1.019E+00  Pseudomonas aeruginosa
  7xex-assembly1_A  TM=3.687E-01  e=1.460E+00  Pseudomonas aeruginosa

Foldseek 3Di:
DVVVCVDPPDDQWDWDQDPVRDIDIDGVVVVVVVVVVVVDDDDDPVRVVVVVVCVVCVVVVVVVVPDPVLVVLVVVLCPAPLLVPDDPVLNVVLSVQLVCCVQQLEDEDQAAPPNCLVSSVQSNQLSVVVVVAAEEEEEAPVCVVVNVCQAAPNPHSRNVSNRDHHYDYLVCQQPVCVVVCPDCVLVVQQDAGAYEYEYEQCLSQLDCPHSSVVCCLPRHQVNYDHHHYYYYHNPCDDPFPSSVLRVSCSSQSNPQCSCCVRPVRRGSVPPGD

Organism: NCBI:txid412755

Secondary structure (DSSP, 8-state):
-GGGTTSTTS-SEEEEE-TTS-EEEEEHHHHHHHHHHHH-PPPPHHHHHHHHHHHHHHHHHHHHTT-HHHHHHHHHHHTSHHHHHS-HHHHHHHHHHHHHHHHHSEEEE-PPTTS-HHHHHHHHHHHHHHTT-EEEEEE-GGGHHHHHTTSTTS--TTGGG----EEEETTTTTSSGGGG--SSHHHHHSSSS-EEEEEETGGGG--TTSHHHHHIIIIIITT-SSEEEEEE-S-S-SS-HHHHHHHHHHHTTT-TTTBHHHH-BS-GGGT--